Protein AF-0000000084529310 (afdb_homodimer)

Solvent-accessible surface area (backbone atoms only — not comparable to full-atom values): 14834 Å² total; per-residue (Å²): 118,47,54,58,70,58,43,26,45,52,60,54,45,47,40,51,24,48,50,67,56,35,62,71,67,40,52,70,48,37,36,67,74,19,35,35,18,83,32,33,57,71,54,81,45,63,22,52,68,54,48,48,53,55,54,47,52,43,38,72,15,58,33,39,56,52,66,57,78,57,21,20,24,57,58,46,38,38,17,36,32,44,33,41,34,36,26,40,24,45,78,59,39,64,63,39,30,75,71,65,43,43,76,81,60,95,49,50,91,76,30,31,30,37,37,40,30,38,38,39,36,32,39,38,82,88,66,25,32,41,33,40,38,28,30,25,22,56,87,30,44,45,73,40,56,91,89,60,129,117,47,54,58,70,58,44,27,46,50,61,53,46,48,40,51,24,48,52,67,59,35,60,71,65,41,52,69,47,36,36,68,72,20,34,36,20,81,33,34,57,72,54,79,44,60,24,52,68,53,48,48,52,54,52,47,52,43,38,72,16,57,33,41,55,51,66,55,78,58,20,19,24,57,59,46,36,39,19,36,31,43,33,41,34,35,27,40,24,46,77,60,38,64,63,38,30,76,72,64,44,43,76,81,62,96,49,51,92,76,30,31,29,36,38,39,32,40,39,39,36,32,40,38,82,89,66,25,31,41,33,40,37,28,30,25,22,55,86,30,45,44,74,40,55,92,88,61,131

Structure (mmCIF, N/CA/C/O backbone):
data_AF-0000000084529310-model_v1
#
loop_
_entity.id
_entity.type
_entity.pdbx_description
1 polymer 'SnoaL-like domain-containing protein'
#
loop_
_atom_site.group_PDB
_atom_site.id
_atom_site.type_symbol
_atom_site.label_atom_id
_atom_site.label_alt_id
_atom_site.label_comp_id
_atom_site.label_asym_id
_atom_site.label_entity_id
_atom_site.label_seq_id
_atom_site.pdbx_PDB_ins_code
_atom_site.Cartn_x
_atom_site.Cartn_y
_atom_site.Cartn_z
_atom_site.occupancy
_atom_site.B_iso_or_equiv
_atom_site.auth_seq_id
_atom_site.auth_comp_id
_atom_site.auth_asym_id
_atom_site.auth_atom_id
_atom_site.pdbx_PDB_model_num
ATOM 1 N N . MET A 1 1 ? -20.188 6.949 -6.879 1 85.19 1 MET A N 1
ATOM 2 C CA . MET A 1 1 ? -18.906 6.453 -6.398 1 85.19 1 MET A CA 1
ATOM 3 C C . MET A 1 1 ? -19.094 5.402 -5.309 1 85.19 1 MET A C 1
ATOM 5 O O . MET A 1 1 ? -20.031 5.492 -4.512 1 85.19 1 MET A O 1
ATOM 9 N N . VAL A 1 2 ? -18.281 4.355 -5.504 1 94.81 2 VAL A N 1
ATOM 10 C CA . VAL A 1 2 ? -18.359 3.271 -4.527 1 94.81 2 VAL A CA 1
ATOM 11 C C . VAL A 1 2 ? -17.781 3.736 -3.193 1 94.81 2 VAL A C 1
ATOM 13 O O . VAL A 1 2 ? -16.719 4.348 -3.15 1 94.81 2 VAL A O 1
ATOM 16 N N . ASP A 1 3 ? -18.516 3.479 -2.143 1 97.56 3 ASP A N 1
ATOM 17 C CA . ASP A 1 3 ? -18.078 4.004 -0.85 1 97.56 3 ASP A CA 1
ATOM 18 C C . ASP A 1 3 ? -16.828 3.289 -0.356 1 97.56 3 ASP A C 1
ATOM 20 O O . ASP A 1 3 ? -16.438 2.248 -0.894 1 97.56 3 ASP A O 1
ATOM 24 N N . GLU A 1 4 ? -16.188 3.854 0.639 1 98 4 GLU A N 1
ATOM 25 C CA . GLU A 1 4 ? -14.906 3.365 1.132 1 98 4 GLU A CA 1
ATOM 26 C C . GLU A 1 4 ? -15.039 1.967 1.729 1 98 4 GLU A C 1
ATOM 28 O O . GLU A 1 4 ? -14.164 1.122 1.543 1 98 4 GLU A O 1
ATOM 33 N N . ALA A 1 5 ? -16.094 1.725 2.521 1 98 5 ALA A N 1
ATOM 34 C CA . ALA A 1 5 ? -16.281 0.424 3.156 1 98 5 ALA A CA 1
ATOM 35 C C . ALA A 1 5 ? -16.328 -0.693 2.117 1 98 5 ALA A C 1
ATOM 37 O O . ALA A 1 5 ? -15.695 -1.735 2.289 1 98 5 ALA A O 1
ATOM 38 N N . THR A 1 6 ? -17.047 -0.463 1.074 1 98.31 6 THR A N 1
ATOM 39 C CA . THR A 1 6 ? -17.172 -1.453 0.01 1 98.31 6 THR A CA 1
ATOM 40 C C . THR A 1 6 ? -15.828 -1.684 -0.674 1 98.31 6 THR A C 1
ATOM 42 O O . THR A 1 6 ? -15.438 -2.828 -0.924 1 98.31 6 THR A O 1
ATOM 45 N N . ARG A 1 7 ? -15.086 -0.601 -1.023 1 98.81 7 ARG A N 1
ATOM 46 C CA . ARG A 1 7 ? -13.789 -0.744 -1.672 1 98.81 7 ARG A CA 1
ATOM 47 C C . ARG A 1 7 ? -12.82 -1.53 -0.792 1 98.81 7 ARG A C 1
ATOM 49 O O . ARG A 1 7 ? -12.125 -2.422 -1.274 1 98.81 7 ARG A O 1
ATOM 56 N N . LYS A 1 8 ? -12.797 -1.236 0.453 1 98.88 8 LYS A N 1
ATOM 57 C CA . LYS A 1 8 ? -11.953 -1.967 1.393 1 98.88 8 LYS A CA 1
ATOM 58 C C . LYS A 1 8 ? -12.367 -3.432 1.481 1 98.88 8 LYS A C 1
ATOM 60 O O . LYS A 1 8 ? -11.516 -4.324 1.514 1 98.88 8 LYS A O 1
ATOM 65 N N . GLU A 1 9 ? -13.625 -3.627 1.541 1 98.69 9 GLU A N 1
ATOM 66 C CA . GLU A 1 9 ? -14.1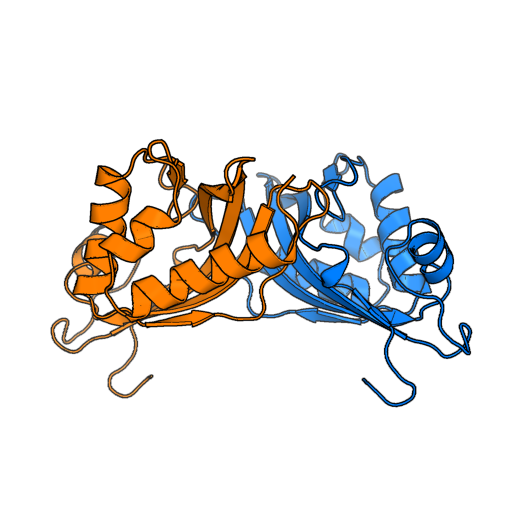41 -4.992 1.628 1 98.69 9 GLU A CA 1
ATOM 67 C C . GLU A 1 9 ? -13.742 -5.812 0.404 1 98.69 9 GLU A C 1
ATOM 69 O O . GLU A 1 9 ? -13.453 -7.004 0.516 1 98.69 9 GLU A O 1
ATOM 74 N N . LEU A 1 10 ? -13.75 -5.211 -0.765 1 98.88 10 LEU A N 1
ATOM 75 C CA . LEU A 1 10 ? -13.367 -5.914 -1.983 1 98.88 10 LEU A CA 1
ATOM 76 C C . LEU A 1 10 ? -11.914 -6.387 -1.904 1 98.88 10 LEU A C 1
ATOM 78 O O . LEU A 1 10 ? -11.602 -7.508 -2.309 1 98.88 10 LEU A O 1
ATOM 82 N N . ALA A 1 11 ? -11.023 -5.559 -1.407 1 98.88 11 ALA A N 1
ATOM 83 C CA . ALA A 1 11 ? -9.617 -5.93 -1.263 1 98.88 11 ALA A CA 1
ATOM 84 C C . ALA A 1 11 ? -9.453 -7.125 -0.325 1 98.88 11 ALA A C 1
ATOM 86 O O . ALA A 1 11 ? -8.727 -8.07 -0.631 1 98.88 11 ALA A O 1
ATOM 87 N N . VAL A 1 12 ? -10.195 -7.109 0.797 1 98.75 12 VAL A N 1
ATOM 88 C CA . VAL A 1 12 ? -10.094 -8.172 1.789 1 98.75 12 VAL A CA 1
ATOM 89 C C . VAL A 1 12 ? -10.797 -9.43 1.271 1 98.75 12 VAL A C 1
ATOM 91 O O . VAL A 1 12 ? -10.32 -10.547 1.493 1 98.75 12 VAL A O 1
ATOM 94 N N . GLU A 1 13 ? -11.898 -9.242 0.572 1 98.81 13 GLU A N 1
ATOM 95 C CA . GLU A 1 13 ? -12.641 -10.375 0.019 1 98.81 13 GLU A CA 1
ATOM 96 C C . GLU A 1 13 ? -11.812 -11.117 -1.024 1 98.81 13 GLU A C 1
ATOM 98 O O . GLU A 1 13 ? -11.898 -12.336 -1.14 1 98.81 13 GLU A O 1
ATOM 103 N N . HIS A 1 14 ? -11.031 -10.383 -1.807 1 98.94 14 HIS A N 1
ATOM 104 C CA . HIS A 1 14 ? -10.078 -11.039 -2.697 1 98.94 14 HIS A CA 1
ATOM 105 C C . HIS A 1 14 ? -9.242 -12.07 -1.949 1 98.94 14 HIS A C 1
ATOM 107 O O . HIS A 1 14 ? -9.148 -13.219 -2.373 1 98.94 14 HIS A O 1
ATOM 113 N N . CYS A 1 15 ? -8.641 -11.68 -0.864 1 98.88 15 CYS A N 1
ATOM 114 C CA . CYS A 1 15 ? -7.781 -12.562 -0.083 1 98.88 15 CYS A CA 1
ATOM 115 C C . CYS A 1 15 ? -8.562 -13.75 0.459 1 98.88 15 CYS A C 1
ATOM 117 O O . CYS A 1 15 ? -8.086 -14.883 0.435 1 98.88 15 CYS A O 1
ATOM 119 N N . ARG A 1 16 ? -9.75 -13.5 0.934 1 98.81 16 ARG A N 1
ATOM 120 C CA . ARG A 1 16 ? -10.578 -14.555 1.502 1 98.81 16 ARG A CA 1
ATOM 121 C C . ARG A 1 16 ? -10.945 -15.594 0.448 1 98.81 16 ARG A C 1
ATOM 123 O O . ARG A 1 16 ? -10.875 -16.797 0.708 1 98.81 16 ARG A O 1
ATOM 130 N N . ARG A 1 17 ? -11.305 -15.109 -0.762 1 98.88 17 ARG A N 1
ATOM 131 C CA . ARG A 1 17 ? -11.672 -16.031 -1.832 1 98.88 17 ARG A CA 1
ATOM 132 C C . ARG A 1 17 ? -10.477 -16.859 -2.27 1 98.88 17 ARG A C 1
ATOM 134 O O . ARG A 1 17 ? -10.617 -18.047 -2.559 1 98.88 17 ARG A O 1
ATOM 141 N N . VAL A 1 18 ? -9.32 -16.266 -2.367 1 98.75 18 VAL A N 1
ATOM 142 C CA . VAL A 1 18 ? -8.086 -16.969 -2.691 1 98.75 18 VAL A CA 1
ATOM 143 C C . VAL A 1 18 ? -7.816 -18.047 -1.639 1 98.75 18 VAL A C 1
ATOM 145 O O . VAL A 1 18 ? -7.535 -19.203 -1.975 1 98.75 18 VAL A O 1
ATOM 148 N N . ASN A 1 19 ? -7.93 -17.719 -0.351 1 98.75 19 ASN A N 1
ATOM 149 C CA . ASN A 1 19 ? -7.711 -18.656 0.747 1 98.75 19 ASN A CA 1
ATOM 150 C C . ASN A 1 19 ? -8.68 -19.828 0.688 1 98.75 19 ASN A C 1
ATOM 152 O O . ASN A 1 19 ? -8.328 -20.953 1.052 1 98.75 19 ASN A O 1
ATOM 156 N N . GLU A 1 20 ? -9.867 -19.609 0.224 1 98.56 20 GLU A N 1
ATOM 157 C CA . GLU A 1 20 ? -10.898 -20.641 0.131 1 98.56 20 GLU A CA 1
ATOM 158 C C . GLU A 1 20 ? -10.75 -21.453 -1.152 1 98.56 20 GLU A C 1
ATOM 160 O O . GLU A 1 20 ? -11.445 -22.453 -1.339 1 98.56 20 GLU A O 1
ATOM 165 N N . GLY A 1 21 ? -9.938 -21.016 -1.998 1 98.31 21 GLY A N 1
ATOM 166 C CA . GLY A 1 21 ? -9.82 -21.641 -3.305 1 98.31 21 GLY A CA 1
ATOM 167 C C . GLY A 1 21 ? -11.047 -21.453 -4.172 1 98.31 21 GLY A C 1
ATOM 168 O O . GLY A 1 21 ? -11.32 -22.266 -5.059 1 98.31 21 GLY A O 1
ATOM 169 N N . ASP A 1 22 ? -11.836 -20.438 -3.92 1 98.56 22 ASP A N 1
ATOM 170 C CA . ASP A 1 22 ? -13.086 -20.172 -4.629 1 98.56 22 ASP A CA 1
ATOM 171 C C . ASP A 1 22 ? -12.844 -19.25 -5.824 1 98.56 22 ASP A C 1
ATOM 173 O O . ASP A 1 22 ? -13.219 -18.078 -5.797 1 98.56 22 ASP A O 1
ATOM 177 N N . LEU A 1 23 ? -12.43 -19.812 -6.918 1 98.62 23 LEU A N 1
ATOM 178 C CA . LEU A 1 23 ? -12.055 -19.031 -8.094 1 98.62 23 LEU A CA 1
ATOM 179 C C . LEU A 1 23 ? -13.273 -18.375 -8.727 1 98.62 23 LEU A C 1
ATOM 181 O O . LEU A 1 23 ? -13.211 -17.234 -9.18 1 98.62 23 LEU A O 1
ATOM 185 N N . ASP A 1 24 ? -14.375 -19.078 -8.781 1 98.62 24 ASP A N 1
ATOM 186 C CA . ASP A 1 24 ? -15.586 -18.484 -9.336 1 98.62 24 ASP A CA 1
ATOM 187 C C . ASP A 1 24 ? -16.031 -17.266 -8.531 1 98.62 24 ASP A C 1
ATOM 189 O O . ASP A 1 24 ? -16.375 -16.219 -9.102 1 98.62 24 ASP A O 1
ATOM 193 N N . GLY A 1 25 ? -16.047 -17.438 -7.223 1 98.75 25 GLY A N 1
ATOM 194 C CA . GLY A 1 25 ? -16.375 -16.297 -6.363 1 98.75 25 GLY A CA 1
ATOM 195 C C . GLY A 1 25 ? -15.398 -15.148 -6.496 1 98.75 25 GLY A C 1
ATOM 196 O O . GLY A 1 25 ? -15.797 -13.984 -6.434 1 98.75 25 GLY A O 1
ATOM 197 N N . LEU A 1 26 ? -14.109 -15.484 -6.672 1 98.88 26 LEU A N 1
ATOM 198 C CA . LEU A 1 26 ? -13.086 -14.461 -6.867 1 98.88 26 LEU A CA 1
ATOM 199 C C . LEU A 1 26 ? -13.375 -13.641 -8.117 1 98.88 26 LEU A C 1
ATOM 201 O O . LEU A 1 26 ? -13.352 -12.406 -8.078 1 98.88 26 LEU A O 1
ATOM 205 N N . LEU A 1 27 ? -13.703 -14.273 -9.227 1 98.81 27 LEU A N 1
ATOM 206 C CA . LEU A 1 27 ? -13.906 -13.594 -10.5 1 98.81 27 LEU A CA 1
ATOM 207 C C . LEU A 1 27 ? -15.109 -12.664 -10.43 1 98.81 27 LEU A C 1
ATOM 209 O O . LEU A 1 27 ? -15.148 -11.633 -11.117 1 98.81 27 LEU A O 1
ATOM 213 N N . LYS A 1 28 ? -16.047 -12.945 -9.562 1 98.69 28 LYS A N 1
ATOM 214 C CA . LYS A 1 28 ? -17.234 -12.117 -9.414 1 98.69 28 LYS A CA 1
ATOM 215 C C . LYS A 1 28 ? -16.906 -10.766 -8.805 1 98.69 28 LYS A C 1
ATOM 217 O O . LYS A 1 28 ? -17.703 -9.828 -8.875 1 98.69 28 LYS A O 1
ATOM 222 N N . LEU A 1 29 ? -15.789 -10.656 -8.211 1 98.88 29 LEU A N 1
ATOM 223 C CA . LEU A 1 29 ? -15.359 -9.391 -7.629 1 98.88 29 LEU A CA 1
ATOM 224 C C . LEU A 1 29 ? -14.797 -8.461 -8.703 1 98.88 29 LEU A C 1
ATOM 226 O O . LEU A 1 29 ? -14.602 -7.27 -8.461 1 98.88 29 LEU A O 1
ATOM 230 N N . TYR A 1 30 ? -14.461 -8.977 -9.875 1 98.94 30 TYR A N 1
ATOM 231 C CA . TYR A 1 30 ? -13.664 -8.266 -10.867 1 98.94 30 TYR A CA 1
ATOM 232 C C . TYR A 1 30 ? -14.469 -8.008 -12.133 1 98.94 30 TYR A C 1
ATOM 234 O O . TYR A 1 30 ? -15.273 -8.852 -12.547 1 98.94 30 TYR A O 1
ATOM 242 N N . ASP A 1 31 ? -14.188 -6.859 -12.719 1 98.88 31 ASP A N 1
ATOM 243 C CA . ASP A 1 31 ? -14.695 -6.555 -14.055 1 98.88 31 ASP A CA 1
ATOM 244 C C . ASP A 1 31 ? -14.188 -7.562 -15.078 1 98.88 31 ASP A C 1
ATOM 246 O O . ASP A 1 31 ? -13.062 -8.055 -14.977 1 98.88 31 ASP A O 1
ATOM 250 N N . GLU A 1 32 ? -14.945 -7.812 -16.141 1 98.38 32 GLU A N 1
ATOM 251 C CA . GLU A 1 32 ? -14.562 -8.773 -17.156 1 98.38 32 GLU A CA 1
ATOM 252 C C . GLU A 1 32 ? -13.289 -8.344 -17.875 1 98.38 32 GLU A C 1
ATOM 254 O O . GLU A 1 32 ? -12.5 -9.18 -18.328 1 98.38 32 GLU A O 1
ATOM 259 N N . ALA A 1 33 ? -13.086 -7.051 -17.906 1 98.38 33 ALA A N 1
ATOM 260 C CA . ALA A 1 33 ? -11.898 -6.504 -18.547 1 98.38 33 ALA A CA 1
ATOM 261 C C . ALA A 1 33 ? -10.859 -6.078 -17.516 1 98.38 33 ALA A C 1
ATOM 263 O O . ALA A 1 33 ? -10.109 -5.125 -17.734 1 98.38 33 ALA A O 1
ATOM 264 N N . VAL A 1 34 ? -10.828 -6.711 -16.422 1 98.81 34 VAL A N 1
ATOM 265 C CA . VAL A 1 34 ? -9.883 -6.367 -15.359 1 98.81 34 VAL A CA 1
ATOM 266 C C . VAL A 1 34 ? -8.461 -6.34 -15.922 1 98.81 34 VAL A C 1
ATOM 268 O O . VAL A 1 34 ? -8.094 -7.191 -16.734 1 98.81 34 VAL A O 1
ATOM 271 N N . ARG A 1 35 ? -7.797 -5.395 -15.555 1 98.81 35 ARG A N 1
ATOM 272 C CA . ARG A 1 35 ? -6.352 -5.344 -15.75 1 98.81 35 ARG A CA 1
ATOM 273 C C . ARG A 1 35 ? -5.609 -5.547 -14.438 1 98.81 35 ARG A C 1
ATOM 275 O O . ARG A 1 35 ? -5.953 -4.93 -13.422 1 98.81 35 ARG A O 1
ATOM 282 N N . PHE A 1 36 ? -4.531 -6.43 -14.477 1 98.81 36 PHE A N 1
ATOM 283 C CA . PHE A 1 36 ? -3.785 -6.633 -13.234 1 98.81 36 PHE A CA 1
ATOM 284 C C . PHE A 1 36 ? -2.297 -6.793 -13.523 1 98.81 36 PHE A C 1
ATOM 286 O O . PHE A 1 36 ? -1.911 -7.168 -14.633 1 98.81 36 PHE A O 1
ATOM 293 N N . GLU A 1 37 ? -1.557 -6.402 -12.617 1 98.69 37 GLU A N 1
ATOM 294 C CA . GLU A 1 37 ? -0.101 -6.516 -12.625 1 98.69 37 GLU A CA 1
ATOM 295 C C . GLU A 1 37 ? 0.419 -7.078 -11.305 1 98.69 37 GLU A C 1
ATOM 297 O O . GLU A 1 37 ? 0.354 -6.41 -10.273 1 98.69 37 GLU A O 1
ATOM 302 N N . ASP A 1 38 ? 0.942 -8.367 -11.305 1 97.56 38 ASP A N 1
ATOM 303 C CA . ASP A 1 38 ? 1.432 -9.078 -10.125 1 97.56 38 ASP A CA 1
ATOM 304 C C . ASP A 1 38 ? 2.676 -9.898 -10.453 1 97.56 38 ASP A C 1
ATOM 306 O O . ASP A 1 38 ? 2.566 -11.031 -10.93 1 97.56 38 ASP A O 1
ATOM 310 N N . PRO A 1 39 ? 3.766 -9.258 -10.109 1 97.56 39 PRO A N 1
ATOM 311 C CA . PRO A 1 39 ? 4.016 -7.984 -9.422 1 97.56 39 PRO A CA 1
ATOM 312 C C . PRO A 1 39 ? 4.004 -6.789 -10.375 1 97.56 39 PRO A C 1
ATOM 314 O O . PRO A 1 39 ? 4.059 -6.969 -11.594 1 97.56 39 PRO A O 1
ATOM 317 N N . VAL A 1 40 ? 3.867 -5.543 -9.805 1 98.62 40 VAL A N 1
ATOM 318 C CA . VAL A 1 40 ? 4.176 -4.32 -10.539 1 98.62 40 VAL A CA 1
ATOM 319 C C . VAL A 1 40 ? 5.57 -4.426 -11.156 1 98.62 40 VAL A C 1
ATOM 321 O O . VAL A 1 40 ? 6.547 -4.707 -10.453 1 98.62 40 VAL A O 1
ATOM 324 N N . GLY A 1 41 ? 5.633 -4.246 -12.422 1 97.38 41 GLY A N 1
ATOM 325 C CA . GLY A 1 41 ? 6.867 -4.418 -13.172 1 97.38 41 GLY A CA 1
ATOM 326 C C . GLY A 1 41 ? 6.836 -5.609 -14.109 1 97.38 41 GLY A C 1
ATOM 327 O O . GLY A 1 41 ? 7.695 -5.738 -14.984 1 97.38 41 GLY A O 1
ATOM 328 N N . SER A 1 42 ? 5.836 -6.52 -13.977 1 95.25 42 SER A N 1
ATOM 329 C CA . SER A 1 42 ? 5.758 -7.73 -14.789 1 95.25 42 SER A CA 1
ATOM 330 C C . SER A 1 42 ? 4.902 -7.508 -16.031 1 95.25 42 SER A C 1
ATOM 332 O O . SER A 1 42 ? 4.801 -8.391 -16.891 1 95.25 42 SER A O 1
ATOM 334 N N . GLY A 1 43 ? 4.293 -6.312 -16.125 1 97.12 43 GLY A N 1
ATOM 335 C CA . GLY A 1 43 ? 3.402 -6.027 -17.234 1 97.12 43 GLY A CA 1
ATOM 336 C C . GLY A 1 43 ? 1.946 -6.309 -16.922 1 97.12 43 GLY A C 1
ATOM 337 O O . GLY A 1 43 ? 1.639 -7.211 -16.141 1 97.12 43 GLY A O 1
ATOM 338 N N . TRP A 1 44 ? 1.066 -5.578 -17.625 1 98.38 44 TRP A N 1
ATOM 339 C CA . TRP A 1 44 ? -0.373 -5.715 -17.422 1 98.38 44 TRP A CA 1
ATOM 340 C C . TRP A 1 44 ? -0.903 -6.953 -18.141 1 98.38 44 TRP A C 1
ATOM 342 O O . TRP A 1 44 ? -0.519 -7.23 -19.281 1 98.38 44 TRP A O 1
ATOM 352 N N . ARG A 1 45 ? -1.723 -7.723 -17.422 1 98.62 45 ARG A N 1
ATOM 353 C CA . ARG A 1 45 ? -2.566 -8.758 -18 1 98.62 45 ARG A CA 1
ATOM 354 C C . ARG A 1 45 ? -4.043 -8.383 -17.906 1 98.62 45 ARG A C 1
ATOM 356 O O . ARG A 1 45 ? -4.434 -7.613 -17.031 1 98.62 45 ARG A O 1
ATOM 363 N N . VAL A 1 46 ? -4.832 -8.961 -18.844 1 98.75 46 VAL A N 1
ATOM 364 C CA . VAL A 1 46 ? -6.191 -8.453 -18.953 1 98.75 46 VAL A CA 1
ATOM 365 C C . VAL A 1 46 ? -7.176 -9.617 -19.016 1 98.75 46 VAL A C 1
ATOM 367 O O . VAL A 1 46 ? -6.922 -10.617 -19.688 1 98.75 46 VAL A O 1
ATOM 370 N N . GLY A 1 47 ? -8.234 -9.445 -18.297 1 98.75 47 GLY A N 1
ATOM 371 C CA . GLY A 1 47 ? -9.398 -10.297 -18.5 1 98.75 47 GLY A CA 1
ATOM 372 C C . GLY A 1 47 ? -9.5 -11.422 -17.5 1 98.75 47 GLY A C 1
ATOM 373 O O . GLY A 1 47 ? -8.523 -11.75 -16.828 1 98.75 47 GLY A O 1
ATOM 374 N N . HIS A 1 48 ? -10.664 -11.984 -17.453 1 98.75 48 HIS A N 1
ATOM 375 C CA . HIS A 1 48 ? -10.977 -13.031 -16.484 1 98.75 48 HIS A CA 1
ATOM 376 C C . HIS A 1 48 ? -10.133 -14.281 -16.734 1 98.75 48 HIS A C 1
ATOM 378 O O . HIS A 1 48 ? -9.703 -14.938 -15.773 1 98.75 48 HIS A O 1
ATOM 384 N N . ALA A 1 49 ? -9.93 -14.586 -17.922 1 98.62 49 ALA A N 1
ATOM 385 C CA . ALA A 1 49 ? -9.164 -15.797 -18.219 1 98.62 49 ALA A CA 1
ATOM 386 C C . ALA A 1 49 ? -7.754 -15.703 -17.641 1 98.62 49 ALA A C 1
ATOM 388 O O . ALA A 1 49 ? -7.285 -16.625 -16.969 1 98.62 49 ALA A O 1
ATOM 389 N N . ALA A 1 50 ? -7.113 -14.594 -17.938 1 98.56 50 ALA A N 1
ATOM 390 C CA . ALA A 1 50 ? -5.766 -14.375 -17.422 1 98.56 50 ALA A CA 1
ATOM 391 C C . ALA A 1 50 ? -5.766 -14.344 -15.898 1 98.56 50 ALA A C 1
ATOM 393 O O . ALA A 1 50 ? -4.867 -14.891 -15.258 1 98.56 50 ALA A O 1
ATOM 394 N N . PHE A 1 51 ? -6.742 -13.734 -15.359 1 98.75 51 PHE A N 1
ATOM 395 C CA . PHE A 1 51 ? -6.812 -13.602 -13.914 1 98.75 51 PHE A CA 1
ATOM 396 C C . PHE A 1 51 ? -7.078 -14.953 -13.258 1 98.75 51 PHE A C 1
ATOM 398 O O . PHE A 1 51 ? -6.484 -15.281 -12.234 1 98.75 51 PHE A O 1
ATOM 405 N N . ARG A 1 52 ? -7.953 -15.703 -13.875 1 98.56 52 ARG A N 1
ATOM 406 C CA . ARG A 1 52 ? -8.234 -17.047 -13.375 1 98.56 52 ARG A CA 1
ATOM 407 C C . ARG A 1 52 ? -6.98 -17.906 -13.367 1 98.56 52 ARG A C 1
ATOM 409 O O . ARG A 1 52 ? -6.723 -18.625 -12.406 1 98.56 52 ARG A O 1
ATOM 416 N N . ALA A 1 53 ? -6.281 -17.859 -14.383 1 97.88 53 ALA A N 1
ATOM 417 C CA . ALA A 1 53 ? -5.039 -18.625 -14.461 1 97.88 53 ALA A CA 1
ATOM 418 C C . ALA A 1 53 ? -4.066 -18.203 -13.367 1 97.88 53 ALA A C 1
ATOM 420 O O . ALA A 1 53 ? -3.465 -19.062 -12.703 1 97.88 53 ALA A O 1
ATOM 421 N N . HIS A 1 54 ? -3.887 -16.938 -13.195 1 97.12 54 HIS A N 1
ATOM 422 C CA . HIS A 1 54 ? -2.994 -16.406 -12.172 1 97.12 54 HIS A CA 1
ATOM 423 C C . HIS A 1 54 ? -3.426 -16.859 -10.781 1 97.12 54 HIS A C 1
ATOM 425 O O . HIS A 1 54 ? -2.627 -17.422 -10.023 1 97.12 54 HIS A O 1
ATOM 431 N N . ALA A 1 55 ? -4.664 -16.625 -10.43 1 97.94 55 ALA A N 1
ATOM 432 C CA . ALA A 1 55 ? -5.199 -17.016 -9.125 1 97.94 55 ALA A CA 1
ATOM 433 C C . ALA A 1 55 ? -5.18 -18.531 -8.945 1 97.94 55 ALA A C 1
ATOM 435 O O . ALA A 1 55 ? -4.949 -19.031 -7.844 1 97.94 55 ALA A O 1
ATOM 436 N N . GLY A 1 56 ? -5.492 -19.234 -10.039 1 97.69 56 GLY A N 1
ATOM 437 C CA . GLY A 1 56 ? -5.457 -20.688 -10.008 1 97.69 56 GLY A CA 1
ATOM 438 C C . GLY A 1 56 ? -4.098 -21.234 -9.625 1 97.69 56 GLY A C 1
ATOM 439 O O . GLY A 1 56 ? -4.008 -22.234 -8.914 1 97.69 56 GLY A O 1
ATOM 440 N N . ALA A 1 57 ? -3.08 -20.625 -10.094 1 95.94 57 ALA A N 1
ATOM 441 C CA . ALA A 1 57 ? -1.722 -21.031 -9.742 1 95.94 57 ALA A CA 1
ATOM 442 C C . ALA A 1 57 ? -1.467 -20.875 -8.25 1 95.94 57 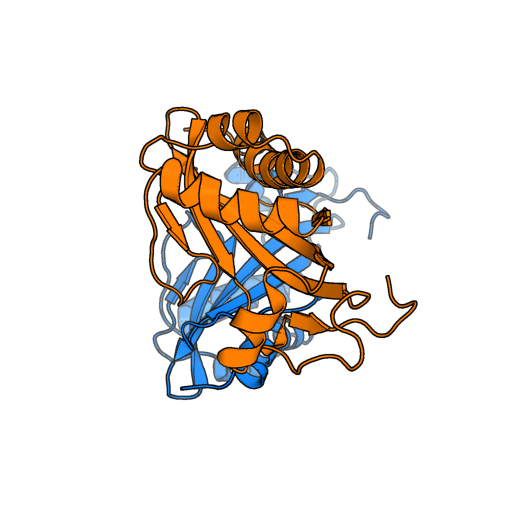ALA A C 1
ATOM 444 O O . ALA A 1 57 ? -0.866 -21.75 -7.617 1 95.94 57 ALA A O 1
ATOM 445 N N . ALA A 1 58 ? -1.867 -19.781 -7.668 1 96.25 58 ALA A N 1
ATOM 446 C CA . ALA A 1 58 ? -1.733 -19.562 -6.23 1 96.25 58 ALA A CA 1
ATOM 447 C C . ALA A 1 58 ? -2.504 -20.609 -5.441 1 96.25 58 ALA A C 1
ATOM 449 O O . ALA A 1 58 ? -1.995 -21.156 -4.457 1 96.25 58 ALA A O 1
ATOM 450 N N . VAL A 1 59 ? -3.713 -20.891 -5.867 1 97.5 59 VAL A N 1
ATOM 451 C CA . VAL A 1 59 ? -4.566 -21.859 -5.191 1 97.5 59 VAL A CA 1
ATOM 452 C C . VAL A 1 59 ? -3.941 -23.25 -5.281 1 97.5 59 VAL A C 1
ATOM 454 O O . VAL A 1 59 ? -3.926 -24 -4.297 1 97.5 59 VAL A O 1
ATOM 457 N N . ALA A 1 60 ? -3.418 -23.562 -6.441 1 96.44 60 ALA A N 1
ATOM 458 C CA . ALA A 1 60 ? -2.762 -24.859 -6.625 1 96.44 60 ALA A CA 1
ATOM 459 C C . ALA A 1 60 ? -1.577 -25.016 -5.676 1 96.44 60 ALA A C 1
ATOM 461 O O . ALA A 1 60 ? -1.276 -26.109 -5.223 1 96.44 60 ALA A O 1
ATOM 462 N N . GLY A 1 61 ? -0.952 -23.953 -5.363 1 96.62 61 GLY A N 1
ATOM 463 C CA . GLY A 1 61 ? 0.153 -23.953 -4.418 1 96.62 61 GLY A CA 1
ATOM 464 C C . GLY A 1 61 ? -0.299 -23.875 -2.971 1 96.62 61 GLY A C 1
ATOM 465 O O . GLY A 1 61 ? 0.518 -23.688 -2.068 1 96.62 61 GLY A O 1
ATOM 466 N N . ARG A 1 62 ? -1.508 -23.906 -2.674 1 97.31 62 ARG A N 1
ATOM 467 C CA . ARG A 1 62 ? -2.082 -23.859 -1.332 1 97.31 62 ARG A CA 1
ATOM 468 C C . ARG A 1 62 ? -1.727 -22.547 -0.631 1 97.31 62 ARG A C 1
ATOM 470 O O . ARG A 1 62 ? -1.317 -22.562 0.532 1 97.31 62 ARG A O 1
ATOM 477 N N . VAL A 1 63 ? -1.93 -21.531 -1.326 1 98.06 63 VAL A N 1
ATOM 478 C CA . VAL A 1 63 ? -1.625 -20.203 -0.8 1 98.06 63 VAL A CA 1
ATOM 479 C C . VAL A 1 63 ? -2.533 -19.906 0.39 1 98.06 63 VAL A C 1
ATOM 481 O O . VAL A 1 63 ? -3.701 -20.297 0.405 1 98.06 63 VAL A O 1
ATOM 484 N N . HIS A 1 64 ? -1.992 -19.266 1.342 1 98.5 64 HIS A N 1
ATOM 485 C CA . HIS A 1 64 ? -2.725 -18.625 2.422 1 98.5 64 HIS A CA 1
ATOM 486 C C . HIS A 1 64 ? -2.309 -17.156 2.568 1 98.5 64 HIS A C 1
ATOM 488 O O . HIS A 1 64 ? -1.136 -16.859 2.814 1 98.5 64 HIS A O 1
ATOM 494 N N . GLU A 1 65 ? -3.27 -16.266 2.422 1 98.69 65 GLU A N 1
ATOM 495 C CA . GLU A 1 65 ? -3.021 -14.828 2.549 1 98.69 65 GLU A CA 1
ATOM 496 C C . GLU A 1 65 ? -3.461 -14.312 3.916 1 98.69 65 GLU A C 1
ATOM 498 O O . GLU A 1 65 ? -4.648 -14.344 4.246 1 98.69 65 GLU A O 1
ATOM 503 N N . ASP A 1 66 ? -2.504 -13.906 4.707 1 98.69 66 ASP A N 1
ATOM 504 C CA . ASP A 1 66 ? -2.76 -13.094 5.895 1 98.69 66 ASP A CA 1
ATOM 505 C C . ASP A 1 66 ? -2.775 -11.602 5.547 1 98.69 66 ASP A C 1
ATOM 507 O O . ASP A 1 66 ? -1.75 -11.039 5.156 1 98.69 66 ASP A O 1
ATOM 511 N N . TYR A 1 67 ? -3.977 -11.039 5.625 1 98.56 67 TYR A N 1
ATOM 512 C CA . TYR A 1 67 ? -4.09 -9.648 5.223 1 98.56 67 TYR A CA 1
ATOM 513 C C . TYR A 1 67 ? -4.188 -8.734 6.438 1 98.56 67 TYR A C 1
ATOM 515 O O . TYR A 1 67 ? -4.77 -9.109 7.457 1 98.56 67 TYR A O 1
ATOM 523 N N . GLY A 1 68 ? -3.533 -7.566 6.348 1 98.19 68 GLY A N 1
ATOM 524 C CA . GLY A 1 68 ? -3.674 -6.547 7.375 1 98.19 68 GLY A CA 1
ATOM 525 C C . GLY A 1 68 ? -4.926 -5.703 7.207 1 98.19 68 GLY A C 1
ATOM 526 O O . GLY A 1 68 ? -5.844 -6.082 6.48 1 98.19 68 GLY A O 1
ATOM 527 N N . GLU A 1 69 ? -4.953 -4.602 7.91 1 97.69 69 GLU A N 1
ATOM 528 C CA . GLU A 1 69 ? -6.078 -3.674 7.812 1 97.69 69 GLU A CA 1
ATOM 529 C C . GLU A 1 69 ? -6.059 -2.924 6.48 1 97.69 69 GLU A C 1
ATOM 531 O O . GLU A 1 69 ? -5.062 -2.277 6.141 1 97.69 69 GLU A O 1
ATOM 536 N N . PRO A 1 70 ? -7.168 -3.039 5.746 1 98.88 70 PRO A N 1
ATOM 537 C CA . PRO A 1 70 ? -7.219 -2.275 4.5 1 98.88 70 PRO A CA 1
ATOM 538 C C . PRO A 1 70 ? -7.426 -0.781 4.73 1 98.88 70 PRO A C 1
ATOM 540 O O . PRO A 1 70 ? -7.98 -0.381 5.754 1 98.88 70 PRO A O 1
ATOM 543 N N . VAL A 1 71 ? -6.926 -0.015 3.742 1 98.94 71 VAL A N 1
ATOM 544 C CA . VAL A 1 71 ? -7.188 1.421 3.732 1 98.94 71 VAL A CA 1
ATOM 545 C C . VAL A 1 71 ? -7.828 1.821 2.406 1 98.94 71 VAL A C 1
ATOM 547 O O . VAL A 1 71 ? -7.707 1.105 1.409 1 98.94 71 VAL A O 1
ATOM 550 N N . ALA A 1 72 ? -8.516 2.912 2.457 1 98.81 72 ALA A N 1
ATOM 551 C CA . ALA A 1 72 ? -9.117 3.473 1.249 1 98.81 72 ALA A CA 1
ATOM 552 C C . ALA A 1 72 ? -8.281 4.625 0.703 1 98.81 72 ALA A C 1
ATOM 554 O O . ALA A 1 72 ? -7.066 4.676 0.924 1 98.81 72 ALA A O 1
ATOM 555 N N . SER A 1 73 ? -8.828 5.379 -0.173 1 98.56 73 SER A N 1
ATOM 556 C CA . SER A 1 73 ? -8.352 6.652 -0.701 1 98.56 73 SER A CA 1
ATOM 557 C C . SER A 1 73 ? -9.484 7.668 -0.795 1 98.56 73 SER A C 1
ATOM 559 O O . SER A 1 73 ? -10.641 7.34 -0.539 1 98.56 73 SER A O 1
ATOM 561 N N . GLN A 1 74 ? -9.125 8.898 -1.089 1 96.81 74 GLN A N 1
ATOM 562 C CA . GLN A 1 74 ? -10.18 9.898 -1.142 1 96.81 74 GLN A CA 1
ATOM 563 C C . GLN A 1 74 ? -10.531 10.25 -2.584 1 96.81 74 GLN A C 1
ATOM 565 O O . GLN A 1 74 ? -11.297 11.188 -2.832 1 96.81 74 GLN A O 1
ATOM 570 N N . ASP A 1 75 ? -9.969 9.469 -3.537 1 97.62 75 ASP A N 1
ATOM 571 C CA . ASP A 1 75 ? -10.32 9.695 -4.934 1 97.62 75 ASP A CA 1
ATOM 572 C C . ASP A 1 75 ? -11.602 8.953 -5.301 1 97.62 75 ASP A C 1
ATOM 574 O O . ASP A 1 75 ? -12.07 9.031 -6.438 1 97.62 75 ASP A O 1
ATOM 578 N N . GLY A 1 76 ? -12.133 8.18 -4.398 1 97.5 76 GLY A N 1
ATOM 579 C CA . GLY A 1 76 ? -13.352 7.43 -4.633 1 97.5 76 GLY A CA 1
ATOM 580 C C . GLY A 1 76 ? -13.133 6.168 -5.441 1 97.5 76 GLY A C 1
ATOM 581 O O . GLY A 1 76 ? -14.094 5.535 -5.887 1 97.5 76 GLY A O 1
ATOM 582 N N . LEU A 1 77 ? -11.836 5.746 -5.559 1 98.69 77 LEU A N 1
ATOM 583 C CA . LEU A 1 77 ? -11.586 4.668 -6.512 1 98.69 77 LEU A CA 1
ATOM 584 C C . LEU A 1 77 ? -10.75 3.564 -5.879 1 98.69 77 LEU A C 1
ATOM 586 O O . LEU A 1 77 ? -10.961 2.381 -6.156 1 98.69 77 LEU A O 1
ATOM 590 N N . HIS A 1 78 ? -9.867 3.893 -5.016 1 98.88 78 HIS A N 1
ATOM 591 C CA . HIS A 1 78 ? -8.844 2.91 -4.684 1 98.88 78 HIS A CA 1
ATOM 592 C C . HIS A 1 78 ? -8.992 2.426 -3.246 1 98.88 78 HIS A C 1
ATOM 594 O O . HIS A 1 78 ? -9.539 3.137 -2.4 1 98.88 78 HIS A O 1
ATOM 600 N N . ALA A 1 79 ? -8.5 1.271 -2.977 1 98.94 79 ALA A N 1
ATOM 601 C CA . ALA A 1 79 ? -8.188 0.689 -1.673 1 98.94 79 ALA A CA 1
ATOM 602 C C . ALA A 1 79 ? -6.867 -0.073 -1.714 1 98.94 79 ALA A C 1
ATOM 604 O O . ALA A 1 79 ? -6.422 -0.503 -2.781 1 98.94 79 ALA A O 1
ATOM 605 N N . ALA A 1 80 ? -6.199 -0.195 -0.629 1 98.94 80 ALA A N 1
ATOM 606 C CA . ALA A 1 80 ? -4.922 -0.896 -0.505 1 98.94 80 ALA A CA 1
ATOM 607 C C . ALA A 1 80 ? -4.891 -1.759 0.753 1 98.94 80 ALA A C 1
ATOM 609 O O . ALA A 1 80 ? -5.539 -1.437 1.751 1 98.94 80 ALA A O 1
ATOM 610 N N . VAL A 1 81 ? -4.16 -2.824 0.715 1 98.94 81 VAL A N 1
ATOM 611 C CA . VAL A 1 81 ? -4.082 -3.729 1.857 1 98.94 81 VAL A CA 1
ATOM 612 C C . VAL A 1 81 ? -2.725 -4.434 1.866 1 98.94 81 VAL A C 1
ATOM 614 O O . VAL A 1 81 ? -2.264 -4.918 0.831 1 98.94 81 VAL A O 1
ATOM 617 N N . PRO A 1 82 ? -1.986 -4.414 2.996 1 98.94 82 PRO A N 1
ATOM 618 C CA . PRO A 1 82 ? -0.802 -5.27 3.107 1 98.94 82 PRO A CA 1
ATOM 619 C C . PRO A 1 82 ? -1.152 -6.746 3.279 1 98.94 82 PRO A C 1
ATOM 621 O O . PRO A 1 82 ? -2.125 -7.078 3.963 1 98.94 82 PRO A O 1
ATOM 624 N N . VAL A 1 83 ? -0.358 -7.59 2.65 1 98.88 83 VAL A N 1
ATOM 625 C CA . VAL A 1 83 ? -0.647 -9.023 2.664 1 98.88 83 VAL A CA 1
ATOM 626 C C . VAL A 1 83 ? 0.65 -9.812 2.832 1 98.88 83 VAL A C 1
ATOM 628 O O . VAL A 1 83 ? 1.691 -9.422 2.295 1 98.88 83 VAL A O 1
ATOM 63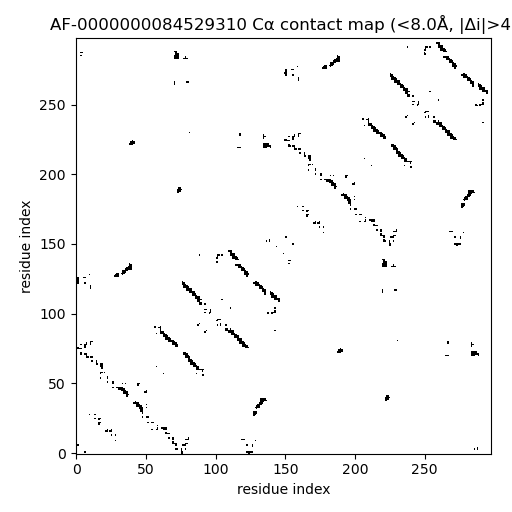1 N N . THR A 1 84 ? 0.646 -10.828 3.609 1 98.81 84 THR A N 1
ATOM 632 C CA . THR A 1 84 ? 1.658 -11.875 3.641 1 98.81 84 THR A CA 1
ATOM 633 C C . THR A 1 84 ? 1.086 -13.195 3.123 1 98.81 84 THR A C 1
ATOM 635 O O . THR A 1 84 ? 0.201 -13.781 3.748 1 98.81 84 THR A O 1
ATOM 638 N N . ALA A 1 85 ? 1.581 -13.602 2.016 1 98.44 85 ALA A N 1
ATOM 639 C CA . ALA A 1 85 ? 1.116 -14.844 1.407 1 98.44 85 ALA A CA 1
ATOM 640 C C . ALA A 1 85 ? 2.123 -15.969 1.621 1 98.44 85 ALA A C 1
ATOM 642 O O . ALA A 1 85 ? 3.318 -15.797 1.372 1 98.44 85 ALA A O 1
ATOM 643 N N . THR A 1 86 ? 1.673 -17.062 2.107 1 98.06 86 THR A N 1
ATOM 644 C CA . THR A 1 86 ? 2.48 -18.281 2.215 1 98.06 86 THR A CA 1
ATOM 645 C C . THR A 1 86 ? 1.919 -19.391 1.328 1 98.06 86 THR A C 1
ATOM 647 O O . THR A 1 86 ? 0.702 -19.562 1.249 1 98.06 86 THR A O 1
ATOM 650 N N . MET A 1 87 ? 2.781 -20.062 0.632 1 96.88 87 MET A N 1
ATOM 651 C CA . MET A 1 87 ? 2.354 -21.109 -0.29 1 96.88 87 MET A CA 1
ATOM 652 C C . MET A 1 87 ? 3.439 -22.172 -0.45 1 96.88 87 MET A C 1
ATOM 654 O O . MET A 1 87 ? 4.562 -22 0.024 1 96.88 87 MET A O 1
ATOM 658 N N . ASP A 1 88 ? 3.07 -23.25 -1.057 1 96.31 88 ASP A N 1
ATOM 659 C CA . ASP A 1 88 ? 4.051 -24.266 -1.408 1 96.31 88 ASP A CA 1
ATOM 660 C C . ASP A 1 88 ? 5.012 -23.766 -2.48 1 96.31 88 ASP A C 1
ATOM 662 O O . ASP A 1 88 ? 4.629 -22.969 -3.34 1 96.31 88 ASP A O 1
ATOM 666 N N . TYR A 1 89 ? 6.207 -24.234 -2.371 1 95.69 89 TYR A N 1
ATOM 667 C CA . TYR A 1 89 ? 7.184 -23.906 -3.404 1 95.69 89 TYR A CA 1
ATOM 668 C C . TYR A 1 89 ? 6.727 -24.406 -4.77 1 95.69 89 TYR A C 1
ATOM 670 O O . TYR A 1 89 ? 6.902 -23.719 -5.777 1 95.69 89 TYR A O 1
ATOM 678 N N . LEU A 1 90 ? 6.234 -25.625 -4.73 1 93.25 90 LEU A N 1
ATOM 679 C CA . LEU A 1 90 ? 5.672 -26.172 -5.965 1 93.25 90 LEU A CA 1
ATOM 680 C C . LEU A 1 90 ? 4.215 -25.75 -6.125 1 93.25 90 LEU A C 1
ATOM 682 O O . LEU A 1 90 ? 3.482 -25.641 -5.141 1 93.25 90 LEU A O 1
ATOM 686 N N . PRO A 1 91 ? 3.742 -25.406 -7.324 1 92.94 91 PRO A N 1
ATOM 687 C CA . PRO A 1 91 ? 4.379 -25.672 -8.617 1 92.94 91 PRO A CA 1
ATOM 688 C C . PRO A 1 91 ? 5.141 -24.469 -9.156 1 92.94 91 PRO A C 1
ATOM 690 O O . PRO A 1 91 ? 5.914 -24.594 -10.109 1 92.94 91 PRO A O 1
ATOM 693 N N . ASN A 1 92 ? 4.992 -23.328 -8.523 1 90.12 92 ASN A N 1
ATOM 694 C CA . ASN A 1 92 ? 5.434 -22.094 -9.172 1 90.12 92 ASN A CA 1
ATOM 695 C C . ASN A 1 92 ? 6.891 -21.781 -8.836 1 90.12 92 ASN A C 1
ATOM 697 O O . ASN A 1 92 ? 7.527 -20.984 -9.523 1 90.12 92 ASN A O 1
ATOM 701 N N . GLY A 1 93 ? 7.41 -22.391 -7.84 1 92.06 93 GLY A N 1
ATOM 702 C CA . GLY A 1 93 ? 8.742 -22.125 -7.324 1 92.06 93 GLY A CA 1
ATOM 703 C C . GLY A 1 93 ? 9.82 -22.219 -8.383 1 92.06 93 GLY A C 1
ATOM 704 O O . GLY A 1 93 ? 10.664 -21.328 -8.508 1 92.06 93 GLY A O 1
ATOM 705 N N . PRO A 1 94 ? 9.828 -23.25 -9.195 1 91.31 94 PRO A N 1
ATOM 706 C CA . PRO A 1 94 ? 10.867 -23.438 -10.211 1 91.31 94 PRO A CA 1
ATOM 707 C C . PRO A 1 94 ? 10.914 -22.281 -11.219 1 91.31 94 PRO A C 1
ATOM 709 O O . PRO A 1 94 ? 11.992 -21.891 -11.672 1 91.31 94 PRO A O 1
ATOM 712 N N . PHE A 1 95 ? 9.805 -21.75 -11.609 1 90.88 95 PHE A N 1
ATOM 713 C CA . PHE A 1 95 ? 9.758 -20.594 -12.492 1 90.88 95 PHE A CA 1
ATOM 714 C C . PHE A 1 95 ? 10.43 -19.391 -11.844 1 90.88 95 PHE A C 1
ATOM 716 O O . PHE A 1 95 ? 11.234 -18.703 -12.477 1 90.88 95 PHE A O 1
ATOM 723 N N . LEU A 1 96 ? 10.148 -19.172 -10.57 1 90.94 96 LEU A N 1
ATOM 724 C CA . LEU A 1 96 ? 10.758 -18.062 -9.828 1 90.94 96 LEU A CA 1
ATOM 725 C C . LEU A 1 96 ? 12.266 -18.266 -9.703 1 90.94 96 LEU A C 1
ATOM 727 O O . LEU A 1 96 ? 13.031 -17.297 -9.805 1 90.94 96 LEU A O 1
ATOM 731 N N . ALA A 1 97 ? 12.617 -19.469 -9.5 1 92 97 ALA A N 1
ATOM 732 C CA . ALA A 1 97 ? 14.039 -19.781 -9.375 1 92 97 ALA A CA 1
ATOM 733 C C . ALA A 1 97 ? 14.773 -19.547 -10.688 1 92 97 ALA A C 1
ATOM 735 O O . ALA A 1 97 ? 15.906 -19.047 -10.695 1 92 97 ALA A O 1
ATOM 736 N N . GLN A 1 98 ? 14.219 -19.891 -11.812 1 90.38 98 GLN A N 1
ATOM 737 C CA . GLN A 1 98 ? 14.812 -19.719 -13.141 1 90.38 98 GLN A CA 1
ATOM 738 C C . GLN A 1 98 ? 15.109 -18.25 -13.422 1 90.38 98 GLN A C 1
ATOM 740 O O . GLN A 1 98 ? 16.109 -17.938 -14.07 1 90.38 98 GLN A O 1
ATOM 745 N N . TYR A 1 99 ? 14.312 -17.422 -12.852 1 88 99 TYR A N 1
ATOM 746 C CA . TYR A 1 99 ? 14.484 -15.992 -13.086 1 88 99 TYR A CA 1
ATOM 747 C C . TYR A 1 99 ? 15.258 -15.344 -11.938 1 88 99 TYR A C 1
ATOM 749 O O . TYR A 1 99 ? 15.312 -14.117 -11.836 1 88 99 TYR A O 1
ATOM 757 N N . GLY A 1 100 ? 15.758 -16.188 -11.062 1 88.25 100 GLY A N 1
ATOM 758 C CA . GLY A 1 100 ? 16.641 -15.727 -10 1 88.25 100 GLY A CA 1
ATOM 759 C C . GLY A 1 100 ? 15.891 -15.023 -8.875 1 88.25 100 GLY A C 1
ATOM 760 O O . GLY A 1 100 ? 16.484 -14.242 -8.133 1 88.25 100 GLY A O 1
ATOM 761 N N . VAL A 1 101 ? 14.641 -15.25 -8.82 1 89.69 101 VAL A N 1
ATOM 762 C CA . VAL A 1 101 ? 13.812 -14.594 -7.812 1 89.69 101 VAL A CA 1
ATOM 763 C C . VAL A 1 101 ? 13.977 -15.305 -6.469 1 89.69 101 VAL A C 1
ATOM 765 O O . VAL A 1 101 ? 13.984 -14.656 -5.418 1 89.69 101 VAL A O 1
ATOM 768 N N . VAL A 1 102 ? 14.133 -16.562 -6.449 1 91.19 102 VAL A N 1
ATOM 769 C CA . VAL A 1 102 ? 14.367 -17.344 -5.234 1 91.19 102 VAL A CA 1
ATOM 770 C C . VAL A 1 102 ? 15.477 -18.359 -5.469 1 91.19 102 VAL A C 1
ATOM 772 O O . VAL A 1 102 ? 15.75 -18.734 -6.613 1 91.19 102 VAL A O 1
ATOM 775 N N . GLN A 1 103 ? 16.094 -18.75 -4.438 1 89.06 103 GLN A N 1
ATOM 776 C CA . GLN A 1 103 ? 17.031 -19.875 -4.508 1 89.06 103 GLN A CA 1
ATOM 777 C C . GLN A 1 103 ? 16.297 -21.203 -4.352 1 89.06 103 GLN A C 1
ATOM 779 O O . GLN A 1 103 ? 15.414 -21.344 -3.502 1 89.06 103 GLN A O 1
ATOM 784 N N . PRO A 1 104 ? 16.688 -22.156 -5.188 1 90.25 104 PRO A N 1
ATOM 785 C CA . PRO A 1 104 ? 16.047 -23.469 -5.059 1 90.25 104 PRO A CA 1
ATOM 786 C C . PRO A 1 104 ? 16.297 -24.125 -3.703 1 90.25 104 PRO A C 1
ATOM 788 O O . PRO A 1 104 ? 17.422 -24.094 -3.199 1 90.25 104 PRO A O 1
ATOM 791 N N . PRO A 1 105 ? 15.234 -24.578 -3.123 1 92.25 105 PRO A N 1
ATOM 792 C CA . PRO A 1 105 ? 15.398 -25.266 -1.841 1 92.25 105 PRO A CA 1
ATOM 793 C C . PRO A 1 105 ? 15.984 -26.672 -1.995 1 92.25 105 PRO A C 1
ATOM 795 O O . PRO A 1 105 ? 15.961 -27.234 -3.09 1 92.25 105 PRO A O 1
ATOM 798 N N . VAL A 1 106 ? 16.438 -27.219 -0.886 1 89.88 106 VAL A N 1
ATOM 799 C CA . VAL A 1 106 ? 17.031 -28.547 -0.838 1 89.88 106 VAL A CA 1
ATOM 800 C C . VAL A 1 106 ? 15.961 -29.594 -1.176 1 89.88 106 VAL A C 1
ATOM 802 O O . VAL A 1 106 ? 16.234 -30.547 -1.9 1 89.88 106 VAL A O 1
ATOM 805 N N . ASP A 1 107 ? 14.742 -29.344 -0.71 1 92.94 107 ASP A N 1
ATOM 806 C CA . ASP A 1 107 ? 13.617 -30.25 -0.949 1 92.94 107 ASP A CA 1
ATOM 807 C C . ASP A 1 107 ? 12.406 -29.5 -1.485 1 92.94 107 ASP A C 1
ATOM 809 O O . ASP A 1 107 ? 11.516 -29.125 -0.722 1 92.94 107 ASP A O 1
ATOM 813 N N . PRO A 1 108 ? 12.352 -29.359 -2.764 1 92.75 108 PRO A N 1
ATOM 814 C CA . PRO A 1 108 ? 11.281 -28.562 -3.365 1 92.75 108 PRO A CA 1
ATOM 815 C C . PRO A 1 108 ? 9.891 -29.094 -3.025 1 92.75 108 PRO A C 1
ATOM 817 O O . PRO A 1 108 ? 8.938 -28.328 -2.916 1 92.75 108 PRO A O 1
ATOM 820 N N . ALA A 1 109 ? 9.734 -30.375 -2.834 1 92.75 109 ALA A N 1
ATOM 821 C CA . ALA A 1 109 ? 8.43 -31 -2.613 1 92.75 109 ALA A CA 1
ATOM 822 C C . ALA A 1 109 ? 7.855 -30.594 -1.257 1 92.75 109 ALA A C 1
ATOM 824 O O . ALA A 1 109 ? 6.637 -30.547 -1.08 1 92.75 109 ALA A O 1
ATOM 825 N N . ARG A 1 110 ? 8.703 -30.188 -0.286 1 93.69 110 ARG A N 1
ATOM 826 C CA . ARG A 1 110 ? 8.242 -29.891 1.065 1 93.69 110 ARG A CA 1
ATOM 827 C C . ARG A 1 110 ? 8.438 -28.422 1.402 1 93.69 110 ARG A C 1
ATOM 829 O O . ARG A 1 110 ? 7.996 -27.953 2.453 1 93.69 110 ARG A O 1
ATOM 836 N N . ALA A 1 111 ? 9.117 -27.734 0.536 1 94.69 111 ALA A N 1
ATOM 837 C CA . ALA A 1 111 ? 9.469 -26.359 0.821 1 94.69 111 ALA A CA 1
ATOM 838 C C . ALA A 1 111 ? 8.266 -25.438 0.655 1 94.69 111 ALA A C 1
ATOM 840 O O . ALA A 1 111 ? 7.367 -25.719 -0.146 1 94.69 111 ALA A O 1
ATOM 841 N N . ARG A 1 112 ? 8.266 -24.422 1.451 1 95.88 112 ARG A N 1
ATOM 842 C CA . ARG A 1 112 ? 7.277 -23.359 1.364 1 95.88 112 ARG A CA 1
ATOM 843 C C . ARG A 1 112 ? 7.945 -22.016 1.083 1 95.88 112 ARG A C 1
ATOM 845 O O . ARG A 1 112 ? 9.164 -21.891 1.21 1 95.88 112 ARG A O 1
ATOM 852 N N . MET A 1 113 ? 7.172 -21.078 0.647 1 96.12 113 MET A N 1
ATOM 853 C CA . MET A 1 113 ? 7.676 -19.734 0.427 1 96.12 113 MET A CA 1
ATOM 854 C C . MET A 1 113 ? 6.676 -18.688 0.922 1 96.12 113 MET A C 1
ATOM 856 O O . MET A 1 113 ? 5.484 -18.984 1.053 1 96.12 113 MET A O 1
ATOM 860 N N . ARG A 1 114 ? 7.172 -17.578 1.259 1 97.25 114 ARG A N 1
ATOM 861 C CA . ARG A 1 114 ? 6.398 -16.438 1.749 1 97.25 114 ARG A CA 1
ATOM 862 C C . ARG A 1 114 ? 6.664 -15.195 0.91 1 97.25 114 ARG A C 1
ATOM 864 O O . ARG A 1 114 ? 7.812 -14.906 0.565 1 97.25 114 ARG A O 1
ATOM 871 N N . VAL A 1 115 ? 5.629 -14.555 0.496 1 98 115 VAL A N 1
ATOM 872 C CA . VAL A 1 115 ? 5.723 -13.289 -0.218 1 98 115 VAL A CA 1
ATOM 873 C C . VAL A 1 115 ? 5.008 -12.195 0.573 1 98 115 VAL A C 1
ATOM 875 O O . VAL A 1 115 ? 3.838 -12.344 0.935 1 98 115 VAL A O 1
ATOM 878 N N . ARG A 1 116 ? 5.68 -11.188 0.874 1 98.69 116 ARG A N 1
ATOM 879 C CA . ARG A 1 116 ? 5.051 -9.984 1.415 1 98.69 116 ARG A CA 1
ATOM 880 C C . ARG A 1 116 ? 4.781 -8.969 0.315 1 98.69 116 ARG A C 1
ATOM 882 O O . ARG A 1 116 ? 5.652 -8.688 -0.513 1 98.69 116 ARG A O 1
ATOM 889 N N . TYR A 1 117 ? 3.541 -8.414 0.269 1 98.88 117 TYR A N 1
ATOM 890 C CA . TYR A 1 117 ? 3.211 -7.445 -0.772 1 98.88 117 TYR A CA 1
ATOM 891 C C . TYR A 1 117 ? 2.131 -6.48 -0.297 1 98.88 117 TYR A C 1
ATOM 893 O O . TYR A 1 117 ? 1.519 -6.691 0.752 1 98.88 117 TYR A O 1
ATOM 901 N N . VAL A 1 118 ? 1.984 -5.371 -0.981 1 98.94 118 VAL A N 1
ATOM 902 C CA . VAL A 1 118 ? 0.844 -4.469 -0.876 1 98.94 118 VAL A CA 1
ATOM 903 C C . VAL A 1 118 ? -0.02 -4.578 -2.131 1 98.94 118 VAL A C 1
ATOM 905 O O . VAL A 1 118 ? 0.487 -4.492 -3.252 1 98.94 118 VAL A O 1
ATOM 908 N N . MET A 1 119 ? -1.263 -4.867 -1.938 1 99 119 MET A N 1
ATOM 909 C CA . MET A 1 119 ? -2.23 -4.906 -3.031 1 99 119 MET A CA 1
ATOM 910 C C . MET A 1 119 ? -3.031 -3.609 -3.096 1 99 119 MET A C 1
ATOM 912 O O . MET A 1 119 ? -3.537 -3.137 -2.076 1 99 119 MET A O 1
ATOM 916 N N . VAL A 1 120 ? -3.09 -2.979 -4.254 1 99 120 VAL A N 1
ATOM 917 C CA . VAL A 1 120 ? -3.936 -1.821 -4.527 1 99 120 VAL A CA 1
ATOM 918 C C . VAL A 1 120 ? -4.977 -2.18 -5.582 1 99 120 VAL A C 1
ATOM 920 O O . VAL A 1 120 ? -4.637 -2.688 -6.652 1 99 120 VAL A O 1
ATOM 923 N N . VAL A 1 121 ? -6.215 -1.906 -5.266 1 98.94 121 VAL A N 1
ATOM 924 C CA . VAL A 1 121 ? -7.273 -2.15 -6.242 1 98.94 121 VAL A CA 1
ATOM 925 C C . VAL A 1 121 ? -7.922 -0.828 -6.641 1 98.94 121 VAL A C 1
ATOM 927 O O . VAL A 1 121 ? -7.945 0.123 -5.855 1 98.94 121 VAL A O 1
ATOM 930 N N . LYS A 1 122 ? -8.344 -0.758 -7.859 1 98.94 122 LYS A N 1
ATOM 931 C CA . LYS A 1 122 ? -9.219 0.29 -8.375 1 98.94 122 LYS A CA 1
ATOM 932 C C . LYS A 1 122 ? -10.625 -0.247 -8.625 1 98.94 122 LYS A C 1
ATOM 934 O O . LYS A 1 122 ? -10.812 -1.196 -9.391 1 98.94 122 LYS A O 1
ATOM 939 N N . VAL A 1 123 ? -11.586 0.393 -8.055 1 98.88 123 VAL A N 1
ATOM 940 C CA . VAL A 1 123 ? -12.969 -0.067 -8.141 1 98.88 123 VAL A CA 1
ATOM 941 C C . VAL A 1 123 ? -13.781 0.892 -9.008 1 98.88 123 VAL A C 1
ATOM 943 O O . VAL A 1 123 ? -13.758 2.105 -8.789 1 98.88 123 VAL A O 1
ATOM 946 N N . GLY A 1 124 ? -14.461 0.33 -9.953 1 98.25 124 GLY A N 1
ATOM 947 C CA . GLY A 1 124 ? -15.289 1.134 -10.836 1 98.25 124 GLY A CA 1
ATOM 948 C C . GLY A 1 124 ? -16.672 1.397 -10.273 1 98.25 124 GLY A C 1
ATOM 949 O O . GLY A 1 124 ? -17.016 0.914 -9.195 1 98.25 124 GLY A O 1
ATOM 950 N N . PRO A 1 125 ? -17.422 2.18 -11.07 1 96.69 125 PRO A N 1
ATOM 951 C CA . PRO A 1 125 ? -18.766 2.566 -10.602 1 96.69 125 PRO A CA 1
ATOM 952 C C . PRO A 1 125 ? -19.703 1.373 -10.453 1 96.69 125 PRO A C 1
ATOM 954 O O . PRO A 1 125 ? -20.688 1.445 -9.703 1 96.69 125 PRO A O 1
ATOM 957 N N . SER A 1 126 ? -19.453 0.27 -11.117 1 96.88 126 SER A N 1
ATOM 958 C CA . SER A 1 126 ? -20.281 -0.929 -11.031 1 96.88 126 SER A CA 1
ATOM 959 C C . SER A 1 126 ? -20.078 -1.649 -9.703 1 96.88 126 SER A C 1
ATOM 961 O O . SER A 1 126 ? -20.828 -2.562 -9.367 1 96.88 126 SER A O 1
ATOM 963 N N . GLY A 1 127 ? -18.969 -1.238 -9.023 1 98.25 127 GLY A N 1
ATOM 964 C CA . GLY A 1 127 ? -18.641 -1.914 -7.773 1 98.25 127 GLY A CA 1
ATOM 965 C C . GLY A 1 1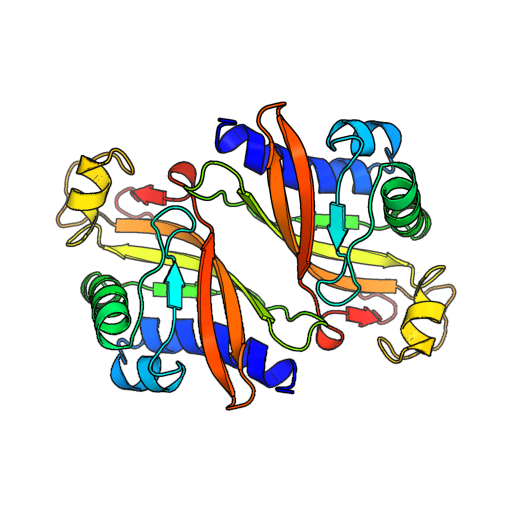27 ? -17.703 -3.092 -7.957 1 98.25 127 GLY A C 1
ATOM 966 O O . GLY A 1 127 ? -17.5 -3.881 -7.031 1 98.25 127 GLY A O 1
ATOM 967 N N . LEU A 1 128 ? -17.188 -3.227 -9.133 1 98.81 128 LEU A N 1
ATOM 968 C CA . LEU A 1 128 ? -16.234 -4.297 -9.43 1 98.81 128 LEU A CA 1
ATOM 969 C C . LEU A 1 128 ? -14.82 -3.748 -9.531 1 98.81 128 LEU A C 1
ATOM 971 O O . LEU A 1 128 ? -14.625 -2.582 -9.875 1 98.81 128 LEU A O 1
ATOM 975 N N . ILE A 1 129 ? -13.875 -4.59 -9.188 1 98.94 129 ILE A N 1
ATOM 976 C CA . ILE A 1 129 ? -12.477 -4.203 -9.328 1 98.94 129 ILE A CA 1
ATOM 977 C C . ILE A 1 129 ? -12.102 -4.148 -10.805 1 98.94 129 ILE A C 1
ATOM 979 O O . ILE A 1 129 ? -12.25 -5.133 -11.531 1 98.94 129 ILE A O 1
ATOM 983 N N . GLU A 1 130 ? -11.586 -3.02 -11.195 1 98.94 130 GLU A N 1
ATOM 984 C CA . GLU A 1 130 ? -11.195 -2.824 -12.586 1 98.94 130 GLU A CA 1
ATOM 985 C C . GLU A 1 130 ? -9.688 -2.979 -12.766 1 98.94 130 GLU A C 1
ATOM 987 O O . GLU A 1 130 ? -9.211 -3.273 -13.859 1 98.94 130 GLU A O 1
ATOM 992 N N . GLU A 1 131 ? -8.969 -2.715 -11.742 1 98.94 131 GLU A N 1
ATOM 993 C CA . GLU A 1 131 ? -7.516 -2.854 -11.75 1 98.94 131 GLU A CA 1
ATOM 994 C C . GLU A 1 131 ? -7.012 -3.441 -10.43 1 98.94 131 GLU A C 1
ATOM 996 O O . GLU A 1 131 ? -7.539 -3.125 -9.367 1 98.94 131 GLU A O 1
ATOM 1001 N N . MET A 1 132 ? -6.004 -4.242 -10.508 1 98.94 132 MET A N 1
ATOM 1002 C CA . MET A 1 132 ? -5.32 -4.777 -9.336 1 98.94 132 MET A CA 1
ATOM 1003 C C . MET A 1 132 ? -3.809 -4.762 -9.523 1 98.94 132 MET A C 1
ATOM 1005 O O . MET A 1 132 ? -3.303 -5.266 -10.531 1 98.94 132 MET A O 1
ATOM 1009 N N . ARG A 1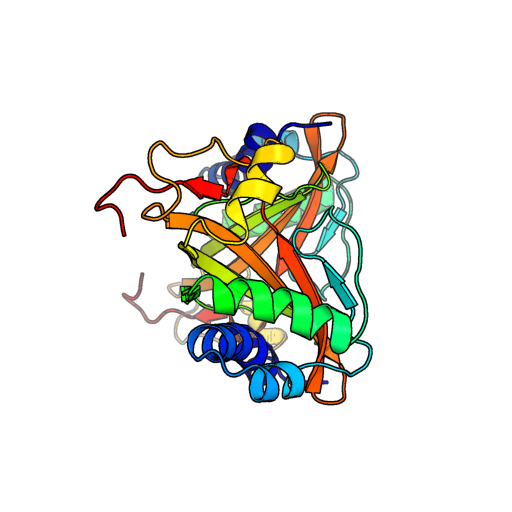 133 ? -3.082 -4.164 -8.617 1 98.88 133 ARG A N 1
ATOM 1010 C CA . ARG A 1 133 ? -1.623 -4.113 -8.633 1 98.88 133 ARG A CA 1
ATOM 1011 C C . ARG A 1 133 ? -1.042 -4.656 -7.332 1 98.88 133 ARG A C 1
ATOM 1013 O O . ARG A 1 133 ? -1.479 -4.281 -6.242 1 98.88 133 ARG A O 1
ATOM 1020 N N . ALA A 1 134 ? -0.121 -5.535 -7.434 1 98.94 134 ALA A N 1
ATOM 1021 C CA . ALA A 1 134 ? 0.599 -6.055 -6.273 1 98.94 134 ALA A CA 1
ATOM 1022 C C . ALA A 1 134 ? 2.043 -5.559 -6.258 1 98.94 134 ALA A C 1
ATOM 1024 O O . ALA A 1 134 ? 2.807 -5.824 -7.188 1 98.94 134 ALA A O 1
ATOM 1025 N N . PHE A 1 135 ? 2.414 -4.867 -5.191 1 98.94 135 PHE A N 1
ATOM 1026 C CA . PHE A 1 135 ? 3.781 -4.395 -5.008 1 98.94 135 PHE A CA 1
ATOM 1027 C C . PHE A 1 135 ? 4.59 -5.387 -4.18 1 98.94 135 PHE A C 1
ATOM 1029 O O . PHE A 1 135 ? 4.336 -5.566 -2.988 1 98.94 135 PHE A O 1
ATOM 1036 N N . TRP A 1 136 ? 5.527 -6 -4.84 1 98.75 136 TRP A N 1
ATOM 1037 C CA . TRP A 1 136 ? 6.555 -6.809 -4.191 1 98.75 136 TRP A CA 1
ATOM 1038 C C . TRP A 1 136 ? 7.77 -6.973 -5.098 1 98.75 136 TRP A C 1
ATOM 1040 O O . TRP A 1 136 ? 7.637 -7.023 -6.324 1 98.75 136 TRP A O 1
ATOM 1050 N N . GLY A 1 137 ? 8.938 -6.973 -4.496 1 97.81 137 GLY A N 1
ATOM 1051 C CA . GLY A 1 137 ? 10.18 -7.227 -5.199 1 97.81 137 GLY A CA 1
ATOM 1052 C C . GLY A 1 137 ? 10.734 -8.617 -4.938 1 97.81 137 GLY A C 1
ATOM 1053 O O . GLY A 1 137 ? 10.117 -9.422 -4.238 1 97.81 137 GLY A O 1
ATOM 1054 N N . ARG A 1 138 ? 11.867 -8.859 -5.551 1 95.56 138 ARG A N 1
ATOM 1055 C CA . ARG A 1 138 ? 12.547 -10.133 -5.344 1 95.56 138 ARG A CA 1
ATOM 1056 C C . ARG A 1 138 ? 12.922 -10.32 -3.879 1 95.56 138 ARG A C 1
ATOM 1058 O O . ARG A 1 138 ? 12.883 -11.445 -3.365 1 95.56 138 ARG A O 1
ATOM 1065 N N . SER A 1 139 ? 13.242 -9.258 -3.207 1 96.69 139 SER A N 1
ATOM 1066 C CA . SER A 1 139 ? 13.648 -9.297 -1.807 1 96.69 139 SER A CA 1
ATOM 1067 C C . SER A 1 139 ? 12.461 -9.562 -0.893 1 96.69 139 SER A C 1
ATOM 1069 O O . SER A 1 139 ? 12.625 -9.766 0.312 1 96.69 139 SER A O 1
ATOM 1071 N N . ASP A 1 140 ? 11.297 -9.586 -1.428 1 98.06 140 ASP A N 1
ATOM 1072 C CA . ASP A 1 140 ? 10.102 -9.742 -0.605 1 98.06 140 ASP A CA 1
ATOM 1073 C C . ASP A 1 140 ? 9.617 -11.188 -0.615 1 98.06 140 ASP A C 1
ATOM 1075 O O . ASP A 1 140 ? 8.57 -11.5 -0.043 1 98.06 140 ASP A O 1
ATOM 1079 N N . ILE A 1 141 ? 10.281 -12.039 -1.317 1 96.88 141 ILE A N 1
ATOM 1080 C CA . ILE A 1 141 ? 9.977 -13.461 -1.321 1 96.88 141 ILE A CA 1
ATOM 1081 C C . ILE A 1 141 ? 11.07 -14.234 -0.582 1 96.88 141 ILE A C 1
ATOM 1083 O O . ILE A 1 141 ? 12.258 -13.945 -0.749 1 96.88 141 ILE A O 1
ATOM 1087 N N . THR A 1 142 ? 10.672 -15.117 0.286 1 94.69 142 THR A N 1
ATOM 1088 C CA . THR A 1 142 ? 11.602 -15.953 1.038 1 94.69 142 THR A CA 1
ATOM 1089 C C . THR A 1 142 ? 11.188 -17.422 0.973 1 94.69 142 THR A C 1
ATOM 1091 O O . THR A 1 142 ? 10.008 -17.734 1.124 1 94.69 142 THR A O 1
ATOM 1094 N N . VAL A 1 143 ? 12.047 -18.297 0.675 1 93.88 143 VAL A N 1
ATOM 1095 C CA . VAL A 1 143 ? 11.828 -19.734 0.856 1 93.88 143 VAL A CA 1
ATOM 1096 C C . VAL A 1 143 ? 11.961 -20.094 2.334 1 93.88 143 VAL A C 1
ATOM 1098 O O . VAL A 1 143 ? 12.953 -19.734 2.975 1 93.88 143 VAL A O 1
ATOM 1101 N N . LEU A 1 144 ? 10.992 -20.703 2.826 1 93.06 144 LEU A N 1
ATOM 1102 C CA . LEU A 1 144 ? 10.906 -20.969 4.258 1 93.06 144 LEU A CA 1
ATOM 1103 C C . LEU A 1 144 ? 11.672 -22.234 4.629 1 93.06 144 LEU A C 1
ATOM 1105 O O . LEU A 1 144 ? 11.64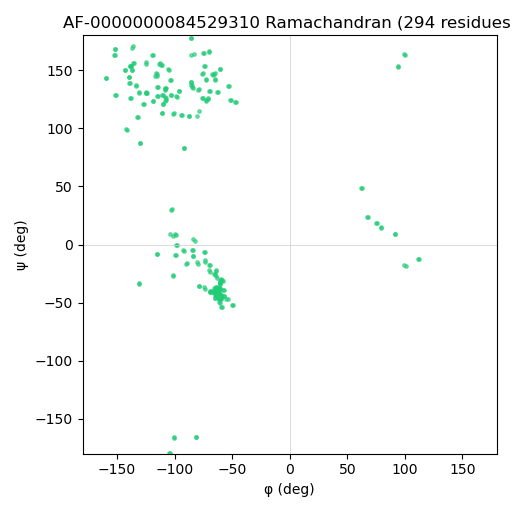8 -23.219 3.881 1 93.06 144 LEU A O 1
ATOM 1109 N N . ALA A 1 145 ? 12.438 -22.156 5.695 1 82.62 145 ALA A N 1
ATOM 1110 C CA . ALA A 1 145 ? 13.102 -23.344 6.227 1 82.62 145 ALA A CA 1
ATOM 1111 C C . ALA A 1 145 ? 12.078 -24.344 6.75 1 82.62 145 ALA A C 1
ATOM 1113 O O . ALA A 1 145 ? 10.969 -23.969 7.141 1 82.62 145 ALA A O 1
ATOM 1114 N N . PRO A 1 146 ? 12.438 -25.594 6.594 1 74.75 146 PRO A N 1
ATOM 1115 C CA . PRO A 1 146 ? 11.523 -26.594 7.156 1 74.75 146 PRO A CA 1
ATOM 1116 C C . PRO A 1 146 ? 11.078 -26.266 8.578 1 74.75 146 PRO A C 1
ATOM 1118 O O . PRO A 1 146 ? 11.898 -25.844 9.398 1 74.75 146 PRO A O 1
ATOM 1121 N N . GLY A 1 147 ? 9.82 -26.141 8.922 1 69 147 GLY A N 1
ATOM 1122 C CA . GLY A 1 147 ? 9.266 -25.844 10.234 1 69 147 GLY A CA 1
ATOM 1123 C C . GLY A 1 147 ? 8.883 -24.391 10.406 1 69 147 GLY A C 1
ATOM 1124 O O . GLY A 1 147 ? 8.266 -24.016 11.414 1 69 147 GLY A O 1
ATOM 1125 N N . GLN A 1 148 ? 9.398 -23.594 9.555 1 60.84 148 GLN A N 1
ATOM 1126 C CA . GLN A 1 148 ? 9.07 -22.172 9.641 1 60.84 148 GLN A CA 1
ATOM 1127 C C . GLN A 1 148 ? 7.711 -21.875 9.016 1 60.84 148 GLN A C 1
ATOM 1129 O O . GLN A 1 148 ? 7.348 -22.469 7.996 1 60.84 148 GLN A O 1
ATOM 1134 N N . ASP A 1 149 ? 6.551 -21.484 9.805 1 58.16 149 ASP A N 1
ATOM 1135 C CA . ASP A 1 149 ? 5.273 -21.031 9.25 1 58.16 149 ASP A CA 1
ATOM 1136 C C . ASP A 1 149 ? 5.23 -19.516 9.117 1 58.16 149 ASP A C 1
ATOM 1138 O O . ASP A 1 149 ? 5.852 -18.797 9.906 1 58.16 149 ASP A O 1
ATOM 1142 N N . MET B 1 1 ? 19.422 1.553 -12.227 1 85.25 1 MET B N 1
ATOM 1143 C CA . MET B 1 1 ? 18.219 1.437 -11.406 1 85.25 1 MET B CA 1
ATOM 1144 C C . MET B 1 1 ? 18.594 1.253 -9.938 1 85.25 1 MET B C 1
ATOM 1146 O O . MET B 1 1 ? 19.594 0.624 -9.617 1 85.25 1 MET B O 1
ATOM 1150 N N . VAL B 1 2 ? 17.812 2.016 -9.148 1 94.75 2 VAL B N 1
ATOM 1151 C CA . VAL B 1 2 ? 18.047 1.94 -7.711 1 94.75 2 VAL B CA 1
ATOM 1152 C C . VAL B 1 2 ? 17.609 0.58 -7.18 1 94.75 2 VAL B C 1
ATOM 1154 O O . VAL B 1 2 ? 16.516 0.109 -7.512 1 94.75 2 VAL B O 1
ATOM 1157 N N . ASP B 1 3 ? 18.453 -0.038 -6.41 1 97.56 3 ASP B N 1
ATOM 1158 C CA . ASP B 1 3 ? 18.156 -1.395 -5.969 1 97.56 3 ASP B CA 1
ATOM 1159 C C . ASP B 1 3 ? 17 -1.396 -4.969 1 97.56 3 ASP B C 1
ATOM 1161 O O . ASP B 1 3 ? 16.609 -0.345 -4.449 1 97.56 3 ASP B O 1
ATOM 1165 N N . GLU B 1 4 ? 16.453 -2.564 -4.727 1 98 4 GLU B N 1
ATOM 1166 C CA . GLU B 1 4 ? 15.258 -2.711 -3.896 1 98 4 GLU B CA 1
ATOM 1167 C C . GLU B 1 4 ? 15.531 -2.291 -2.455 1 98 4 GLU B C 1
ATOM 1169 O O . GLU B 1 4 ? 14.688 -1.664 -1.814 1 98 4 GLU B O 1
ATOM 1174 N N . ALA B 1 5 ? 16.672 -2.695 -1.894 1 98 5 ALA B N 1
ATOM 1175 C CA . ALA B 1 5 ? 17 -2.359 -0.513 1 98 5 ALA B CA 1
ATOM 1176 C C . ALA B 1 5 ? 17 -0.85 -0.297 1 98 5 ALA B C 1
ATOM 1178 O O . ALA B 1 5 ? 16.438 -0.361 0.691 1 98 5 ALA B O 1
ATOM 1179 N N . THR B 1 6 ? 17.578 -0.146 -1.202 1 98.31 6 THR B N 1
ATOM 1180 C CA . THR B 1 6 ? 17.641 1.309 -1.11 1 98.31 6 THR B CA 1
ATOM 1181 C C . THR B 1 6 ? 16.234 1.912 -1.203 1 98.31 6 THR B C 1
ATOM 1183 O O . THR B 1 6 ? 15.891 2.807 -0.43 1 98.31 6 THR B O 1
ATOM 1186 N N . ARG B 1 7 ? 15.406 1.456 -2.178 1 98.81 7 ARG B N 1
ATOM 1187 C CA . ARG B 1 7 ? 14.055 1.979 -2.322 1 98.81 7 ARG B CA 1
ATOM 1188 C C . ARG B 1 7 ? 13.234 1.742 -1.058 1 98.81 7 ARG B C 1
ATOM 1190 O O . ARG B 1 7 ? 12.531 2.641 -0.588 1 98.81 7 ARG B O 1
ATOM 1197 N N . LYS B 1 8 ? 13.336 0.594 -0.5 1 98.88 8 LYS B N 1
ATOM 1198 C CA . LYS B 1 8 ? 12.648 0.283 0.747 1 98.88 8 LYS B CA 1
ATOM 1199 C C . LYS B 1 8 ? 13.148 1.162 1.889 1 98.88 8 LYS B C 1
ATOM 1201 O O . LYS B 1 8 ? 12.359 1.653 2.697 1 98.88 8 LYS B O 1
ATOM 1206 N N . GLU B 1 9 ? 14.414 1.306 1.932 1 98.69 9 GLU B N 1
ATOM 1207 C CA . GLU B 1 9 ? 15.008 2.123 2.982 1 98.69 9 GLU B CA 1
ATOM 1208 C C . GLU B 1 9 ? 14.523 3.566 2.902 1 98.69 9 GLU B C 1
ATOM 1210 O O . GLU B 1 9 ? 14.32 4.219 3.932 1 98.69 9 GLU B O 1
ATOM 1215 N N . LEU B 1 10 ? 14.359 4.094 1.712 1 98.88 10 LEU B N 1
ATOM 1216 C CA . LEU B 1 10 ? 13.883 5.465 1.544 1 98.88 10 LEU B CA 1
ATOM 1217 C C . LEU B 1 10 ? 12.484 5.625 2.125 1 98.88 10 LE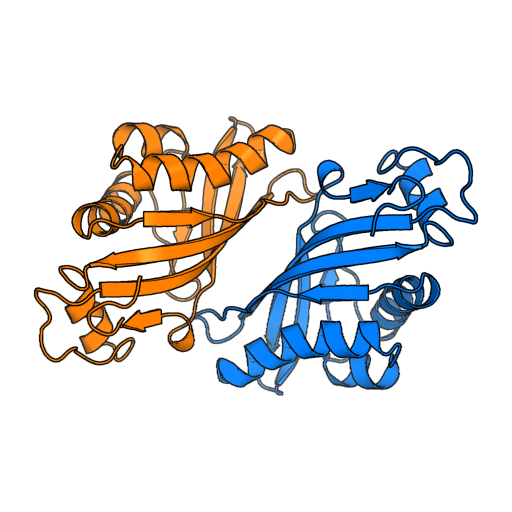U B C 1
ATOM 1219 O O . LEU B 1 10 ? 12.188 6.625 2.781 1 98.88 10 LEU B O 1
ATOM 1223 N N . ALA B 1 11 ? 11.602 4.664 1.896 1 98.88 11 ALA B N 1
ATOM 1224 C CA . ALA B 1 11 ? 10.242 4.711 2.438 1 98.88 11 ALA B CA 1
ATOM 1225 C C . ALA B 1 11 ? 10.266 4.727 3.965 1 98.88 11 ALA B C 1
ATOM 1227 O O . ALA B 1 11 ? 9.562 5.516 4.594 1 98.88 11 ALA B O 1
ATOM 1228 N N . VAL B 1 12 ? 11.125 3.895 4.555 1 98.75 12 VAL B N 1
ATOM 1229 C CA . VAL B 1 12 ? 11.211 3.787 6.008 1 98.75 12 VAL B CA 1
ATOM 1230 C C . VAL B 1 12 ? 11.906 5.02 6.578 1 98.75 12 VAL B C 1
ATOM 1232 O O . VAL B 1 12 ? 11.531 5.523 7.637 1 98.75 12 VAL B O 1
ATOM 1235 N N . GLU B 1 13 ? 12.906 5.5 5.875 1 98.81 13 GLU B N 1
ATOM 1236 C CA . GLU B 1 13 ? 13.641 6.684 6.324 1 98.81 13 GLU B CA 1
ATOM 1237 C C . GLU B 1 13 ? 12.742 7.914 6.348 1 98.81 13 GLU B C 1
ATOM 1239 O O . GLU B 1 13 ? 12.883 8.781 7.215 1 98.81 13 GLU B O 1
ATOM 1244 N N . HIS B 1 14 ? 11.844 8.016 5.383 1 98.94 14 HIS B N 1
ATOM 1245 C CA . HIS B 1 14 ? 10.828 9.062 5.445 1 98.94 14 HIS B CA 1
ATOM 1246 C C . HIS B 1 14 ? 10.141 9.094 6.805 1 98.94 14 HIS B C 1
ATOM 1248 O O . HIS B 1 14 ? 10.062 10.141 7.449 1 98.94 14 HIS B O 1
ATOM 1254 N N . CYS B 1 15 ? 9.648 7.977 7.254 1 98.88 15 CYS B N 1
ATOM 1255 C CA . CYS B 1 15 ? 8.93 7.883 8.523 1 98.88 15 CYS B CA 1
ATOM 1256 C C . CYS B 1 15 ? 9.836 8.25 9.688 1 98.88 15 CYS B C 1
ATOM 1258 O O . CYS B 1 15 ? 9.422 8.961 10.609 1 98.88 15 CYS B O 1
ATOM 1260 N N . ARG B 1 16 ? 11.055 7.793 9.641 1 98.81 16 ARG B N 1
ATOM 1261 C CA . ARG B 1 16 ? 12.008 8.062 10.719 1 98.81 16 ARG B CA 1
ATOM 1262 C C . ARG B 1 16 ? 12.297 9.555 10.828 1 98.81 16 ARG B C 1
ATOM 1264 O O . ARG B 1 16 ? 12.32 10.109 11.93 1 98.81 16 ARG B O 1
ATOM 1271 N N . ARG B 1 17 ? 12.5 10.203 9.664 1 98.88 17 ARG B N 1
ATOM 1272 C CA . ARG B 1 17 ? 12.789 11.633 9.672 1 98.88 17 ARG B CA 1
ATOM 1273 C C . ARG B 1 17 ? 11.594 12.43 10.18 1 98.88 17 ARG B C 1
ATOM 1275 O O . ARG B 1 17 ? 11.766 13.406 10.914 1 98.88 17 ARG B O 1
ATOM 1282 N N . VAL B 1 18 ? 10.398 12.062 9.789 1 98.81 18 VAL B N 1
ATOM 1283 C CA . VAL B 1 18 ? 9.18 12.695 10.281 1 98.81 18 VAL B CA 1
ATOM 1284 C C . VAL B 1 18 ? 9.086 12.539 11.797 1 98.81 18 VAL B C 1
ATOM 1286 O O . VAL B 1 18 ? 8.828 13.508 12.508 1 98.81 18 VAL B O 1
ATOM 1289 N N . ASN B 1 19 ? 9.336 11.344 12.32 1 98.75 19 ASN B N 1
ATOM 1290 C CA . ASN B 1 19 ? 9.297 11.07 13.75 1 98.75 19 ASN B CA 1
ATOM 1291 C C . ASN B 1 19 ? 10.312 11.914 14.516 1 98.75 19 ASN B C 1
ATOM 1293 O O . ASN B 1 19 ? 10.07 12.312 15.648 1 98.75 19 ASN B O 1
ATOM 1297 N N . GLU B 1 20 ? 11.414 12.195 13.922 1 98.56 20 GLU B N 1
ATOM 1298 C CA . GLU B 1 20 ? 12.484 12.969 14.539 1 98.56 20 GLU B CA 1
ATOM 1299 C C . GLU B 1 20 ? 12.234 14.469 14.383 1 98.56 20 GLU B C 1
ATOM 1301 O O . GLU B 1 20 ? 12.953 15.281 14.969 1 98.56 20 GLU B O 1
ATOM 1306 N N . GLY B 1 21 ? 11.297 14.812 13.617 1 98.38 21 GLY B N 1
ATOM 1307 C CA . GLY B 1 21 ? 11.07 16.203 13.305 1 98.38 21 GLY B CA 1
ATOM 1308 C C . GLY B 1 21 ? 12.18 16.828 12.477 1 98.38 21 GLY B C 1
ATOM 1309 O O . GLY B 1 21 ? 12.391 18.047 12.523 1 98.38 21 GLY B O 1
ATOM 1310 N N . ASP B 1 22 ? 12.93 16.031 11.758 1 98.56 22 ASP B N 1
ATOM 1311 C CA . ASP B 1 22 ? 14.07 16.484 10.961 1 98.56 22 ASP B CA 1
ATOM 1312 C C . ASP B 1 22 ? 13.648 16.812 9.531 1 98.56 22 ASP B C 1
ATOM 1314 O O . ASP B 1 22 ? 13.961 16.078 8.602 1 98.56 22 ASP B O 1
ATOM 1318 N N . LEU B 1 23 ? 13.141 17.984 9.328 1 98.62 23 LEU B N 1
ATOM 1319 C CA . LEU B 1 23 ? 12.594 18.391 8.039 1 98.62 23 LEU B CA 1
ATOM 1320 C C . LEU B 1 23 ? 13.703 18.531 7.004 1 98.62 23 LEU B C 1
ATOM 1322 O O . LEU B 1 23 ? 13.523 18.156 5.84 1 98.62 23 LEU B O 1
ATOM 1326 N N . ASP B 1 24 ? 14.828 19.062 7.391 1 98.62 24 ASP B N 1
ATOM 1327 C CA . ASP B 1 24 ? 15.938 19.188 6.449 1 98.62 24 ASP B CA 1
ATOM 1328 C C . ASP B 1 24 ? 16.406 17.828 5.961 1 98.62 24 ASP B C 1
ATOM 1330 O O . ASP B 1 24 ? 16.625 17.625 4.762 1 98.62 24 ASP B O 1
ATOM 1334 N N . GLY B 1 25 ? 16.562 16.922 6.895 1 98.75 25 GLY B N 1
ATOM 1335 C CA . GLY B 1 25 ? 16.922 15.562 6.52 1 98.75 25 GLY B CA 1
ATOM 1336 C C . GLY B 1 25 ? 15.883 14.883 5.652 1 98.75 25 GLY B C 1
ATOM 1337 O O . GLY B 1 25 ? 16.219 14.125 4.742 1 98.75 25 GLY B O 1
ATOM 1338 N N . LEU B 1 26 ? 14.609 15.164 5.945 1 98.88 26 LEU B N 1
ATOM 1339 C CA . LEU B 1 26 ? 13.516 14.617 5.148 1 98.88 26 LEU B CA 1
ATOM 1340 C C . LEU B 1 26 ? 13.617 15.086 3.699 1 98.88 26 LEU B C 1
ATOM 1342 O O . LEU B 1 26 ? 13.531 14.273 2.773 1 98.88 26 LEU B O 1
ATOM 1346 N N . LEU B 1 27 ? 13.859 16.359 3.475 1 98.81 27 LEU B N 1
ATOM 1347 C CA . LEU B 1 27 ? 13.875 16.922 2.129 1 98.81 27 LEU B CA 1
ATOM 1348 C C . LEU B 1 27 ? 15.031 16.344 1.313 1 98.81 27 LEU B C 1
ATOM 1350 O O . LEU B 1 27 ? 14.93 16.219 0.09 1 98.81 27 LEU B O 1
ATOM 1354 N N . LYS B 1 28 ? 16.062 15.898 1.972 1 98.69 28 LYS B N 1
ATOM 1355 C CA . LYS B 1 28 ? 17.219 15.328 1.286 1 98.69 28 LYS B CA 1
ATOM 1356 C C . LYS B 1 28 ? 16.875 13.984 0.655 1 98.69 28 LYS B C 1
ATOM 1358 O O . LYS B 1 28 ? 17.609 13.492 -0.206 1 98.69 28 LYS B O 1
ATOM 1363 N N . LEU B 1 29 ? 15.828 13.398 1.07 1 98.88 29 LEU B N 1
ATOM 1364 C CA . LEU B 1 29 ? 15.398 12.133 0.498 1 98.88 29 LEU B CA 1
ATOM 1365 C C . LEU B 1 29 ? 14.664 12.352 -0.819 1 98.88 29 LEU B C 1
ATOM 1367 O O . LEU B 1 29 ? 14.438 11.398 -1.573 1 98.88 29 LEU B O 1
ATOM 1371 N N . TYR B 1 30 ? 14.242 13.57 -1.114 1 98.94 30 TYR B N 1
ATOM 1372 C CA . TYR B 1 30 ? 13.297 13.844 -2.191 1 98.94 30 TYR B CA 1
ATOM 1373 C C . TYR B 1 30 ? 13.938 14.711 -3.27 1 98.94 30 TYR B C 1
ATOM 1375 O O . TYR B 1 30 ? 14.734 15.602 -2.967 1 98.94 30 TYR B O 1
ATOM 1383 N N . ASP B 1 31 ? 13.531 14.422 -4.488 1 98.81 31 ASP B N 1
ATOM 1384 C CA . ASP B 1 31 ? 13.867 15.289 -5.613 1 98.81 31 ASP B CA 1
ATOM 1385 C C . ASP B 1 31 ? 13.305 16.688 -5.414 1 98.81 31 ASP B C 1
ATOM 1387 O O . ASP B 1 31 ? 12.227 16.859 -4.84 1 98.81 31 ASP B O 1
ATOM 1391 N N . GLU B 1 32 ? 13.945 17.703 -5.961 1 98.38 32 GLU B N 1
ATOM 1392 C CA . GLU B 1 32 ? 13.5 19.094 -5.812 1 98.38 32 GLU B CA 1
ATOM 1393 C C . GLU B 1 32 ? 12.125 19.297 -6.449 1 98.38 32 GLU B C 1
ATOM 1395 O O . GLU B 1 32 ? 11.344 20.125 -5.988 1 98.38 32 GLU B O 1
ATOM 1400 N N . ALA B 1 33 ? 11.875 18.5 -7.457 1 98.38 33 ALA B N 1
ATOM 1401 C CA . ALA B 1 33 ? 10.586 18.578 -8.148 1 98.38 33 ALA B CA 1
ATOM 1402 C C . ALA B 1 33 ? 9.656 17.453 -7.719 1 98.38 33 ALA B C 1
ATOM 1404 O O . ALA B 1 33 ? 8.828 16.984 -8.508 1 98.38 33 ALA B O 1
ATOM 1405 N N . VAL B 1 34 ? 9.773 17 -6.539 1 98.81 34 VAL B N 1
ATOM 1406 C CA . VAL B 1 34 ? 8.938 15.914 -6.039 1 98.81 34 VAL B CA 1
ATOM 1407 C C . VAL B 1 34 ? 7.461 16.266 -6.246 1 98.81 34 VAL B C 1
ATOM 1409 O O . VAL B 1 34 ? 7.051 17.406 -6.055 1 98.81 34 VAL B O 1
ATOM 1412 N N . ARG B 1 35 ? 6.793 15.344 -6.668 1 98.81 35 ARG B N 1
ATOM 1413 C CA . ARG B 1 35 ? 5.336 15.391 -6.668 1 98.81 35 ARG B CA 1
ATOM 1414 C C . ARG B 1 35 ? 4.758 14.453 -5.609 1 98.81 35 ARG B C 1
ATOM 1416 O O . ARG B 1 35 ? 5.176 13.297 -5.5 1 98.81 35 ARG B O 1
ATOM 1423 N N . PHE B 1 36 ? 3.729 14.984 -4.824 1 98.81 36 PHE B N 1
ATOM 1424 C CA . PHE B 1 36 ? 3.137 14.109 -3.818 1 98.81 36 PHE B CA 1
ATOM 1425 C C . PHE B 1 36 ? 1.637 14.359 -3.703 1 98.81 36 PHE B C 1
ATOM 1427 O O . PHE B 1 36 ? 1.15 15.43 -4.055 1 98.81 36 PHE B O 1
ATOM 1434 N N . GLU B 1 37 ? 0.978 13.359 -3.369 1 98.69 37 GLU B N 1
ATOM 1435 C CA . GLU B 1 37 ? -0.463 13.359 -3.133 1 98.69 37 GLU B CA 1
ATOM 1436 C C . GLU B 1 37 ? -0.807 12.672 -1.817 1 98.69 37 GLU B C 1
ATOM 1438 O O . GLU B 1 37 ? -0.656 11.453 -1.693 1 98.69 37 GLU B O 1
ATOM 1443 N N . ASP B 1 38 ? -1.275 13.469 -0.751 1 97.56 38 ASP B N 1
ATOM 1444 C CA . ASP B 1 38 ? -1.595 12.977 0.584 1 97.56 38 ASP B CA 1
ATOM 1445 C C . ASP B 1 38 ? -2.822 13.68 1.152 1 97.56 38 ASP B C 1
ATOM 1447 O O . ASP B 1 38 ? -2.713 14.781 1.706 1 97.56 38 ASP B O 1
ATOM 1451 N N . PRO B 1 39 ? -3.898 12.93 1.006 1 97.5 39 PRO B N 1
ATOM 1452 C CA . PRO B 1 39 ? -4.133 11.578 0.475 1 97.5 39 PRO B CA 1
ATOM 1453 C C . PRO B 1 39 ? -4.273 11.562 -1.046 1 97.5 39 PRO B C 1
ATOM 1455 O O . PRO B 1 39 ? -4.453 12.617 -1.664 1 97.5 39 PRO B O 1
ATOM 1458 N N . VAL B 1 40 ? -4.148 10.336 -1.658 1 98.62 40 VAL B N 1
ATOM 1459 C CA . VAL B 1 40 ? -4.598 10.117 -3.029 1 98.62 40 VAL B CA 1
ATOM 1460 C C . VAL B 1 40 ? -6.039 10.594 -3.184 1 98.62 40 VAL B C 1
ATOM 1462 O O . VAL B 1 40 ? -6.922 10.172 -2.43 1 98.62 40 VAL B O 1
ATOM 1465 N N . GLY B 1 41 ? -6.227 11.461 -4.113 1 97.31 41 GLY B N 1
ATOM 1466 C CA . GLY B 1 41 ? -7.523 12.086 -4.312 1 97.31 41 GLY B CA 1
ATOM 1467 C C . GLY B 1 41 ? -7.531 13.562 -3.969 1 97.31 41 GLY B C 1
ATOM 1468 O O . GLY B 1 41 ? -8.477 14.281 -4.312 1 97.31 41 GLY B O 1
ATOM 1469 N N . SER B 1 42 ? -6.461 14.078 -3.289 1 95.19 42 SER B N 1
ATOM 1470 C CA . SER B 1 42 ? -6.402 15.477 -2.859 1 95.19 42 SER B CA 1
ATOM 1471 C C . SER B 1 42 ? -5.723 16.344 -3.906 1 95.19 42 SER B C 1
ATOM 1473 O O . SER B 1 42 ? -5.684 17.578 -3.771 1 95.19 42 SER B O 1
ATOM 1475 N N . GLY B 1 43 ? -5.195 15.703 -4.961 1 97.12 43 GLY B N 1
ATOM 1476 C CA . GLY B 1 43 ? -4.457 16.438 -5.973 1 97.12 43 GLY B CA 1
ATOM 1477 C C . GLY B 1 43 ? -2.961 16.453 -5.723 1 97.12 43 GLY B C 1
ATOM 1478 O O . GLY B 1 43 ? -2.52 16.453 -4.57 1 97.12 43 GLY B O 1
ATOM 1479 N N . TRP B 1 44 ? -2.207 16.594 -6.832 1 98.38 44 TRP B N 1
ATOM 1480 C CA . TRP B 1 44 ? -0.75 16.594 -6.766 1 98.38 44 TRP B CA 1
ATOM 1481 C C . TRP B 1 44 ? -0.239 17.969 -6.309 1 98.38 44 TRP B C 1
ATOM 1483 O O . TRP B 1 44 ? -0.732 19 -6.754 1 98.38 44 TRP B O 1
ATOM 1493 N N . ARG B 1 45 ? 0.682 17.938 -5.348 1 98.69 45 ARG B N 1
ATOM 1494 C CA . ARG B 1 45 ? 1.511 19.094 -5 1 98.69 45 ARG B CA 1
ATOM 1495 C C . ARG B 1 45 ? 2.965 18.859 -5.398 1 98.69 45 ARG B C 1
ATOM 1497 O O . ARG B 1 45 ? 3.412 17.703 -5.488 1 98.69 45 ARG B O 1
ATOM 1504 N N . VAL B 1 46 ? 3.682 19.969 -5.625 1 98.75 46 VAL B N 1
ATOM 1505 C CA . VAL B 1 46 ? 4.992 19.812 -6.242 1 98.75 46 VAL B CA 1
ATOM 1506 C C . VAL B 1 46 ? 6.023 20.656 -5.492 1 98.75 46 VAL B C 1
ATOM 1508 O O . VAL B 1 46 ? 5.746 21.797 -5.113 1 98.75 46 VAL B O 1
ATOM 1511 N N . GLY B 1 47 ? 7.137 20.031 -5.285 1 98.75 47 GLY B N 1
ATOM 1512 C CA . GLY B 1 47 ? 8.312 20.797 -4.887 1 98.75 47 GLY B CA 1
ATOM 1513 C C . GLY B 1 47 ? 8.586 20.734 -3.398 1 98.75 47 GLY B C 1
ATOM 1514 O O . GLY B 1 47 ? 7.711 20.375 -2.613 1 98.75 47 GLY B O 1
ATOM 1515 N N . HIS B 1 48 ? 9.781 21.109 -3.072 1 98.75 48 HIS B N 1
ATOM 1516 C CA . HIS B 1 48 ? 10.266 21.047 -1.697 1 98.75 48 HIS B CA 1
ATOM 1517 C C . HIS B 1 48 ? 9.469 21.969 -0.786 1 98.75 48 HIS B C 1
ATOM 1519 O O . HIS B 1 48 ? 9.18 21.625 0.361 1 98.75 48 HIS B O 1
ATOM 1525 N N . ALA B 1 49 ? 9.141 23.078 -1.271 1 98.62 49 ALA B N 1
ATOM 1526 C CA . ALA B 1 49 ? 8.414 24.031 -0.425 1 98.62 49 ALA B CA 1
ATOM 1527 C C . ALA B 1 49 ? 7.07 23.453 0.018 1 98.62 49 ALA B C 1
ATOM 1529 O O . ALA B 1 49 ? 6.734 23.484 1.203 1 98.62 49 ALA B O 1
ATOM 1530 N N . ALA B 1 50 ? 6.348 22.953 -0.969 1 98.56 50 ALA B N 1
ATOM 1531 C CA . ALA B 1 50 ? 5.055 22.344 -0.662 1 98.56 50 ALA B CA 1
ATOM 1532 C C . ALA B 1 50 ? 5.227 21.141 0.26 1 98.56 50 ALA B C 1
ATOM 1534 O O . ALA B 1 50 ? 4.438 20.938 1.188 1 98.56 50 ALA B O 1
ATOM 1535 N N . PHE B 1 51 ? 6.223 20.391 0.016 1 98.75 51 PHE B N 1
ATOM 1536 C CA . PHE B 1 51 ? 6.449 19.188 0.809 1 98.75 51 PHE B CA 1
ATOM 1537 C C . PHE B 1 51 ? 6.859 19.547 2.232 1 98.75 51 PHE B C 1
ATOM 1539 O O . PHE B 1 51 ? 6.398 18.922 3.191 1 98.75 51 PHE B O 1
ATOM 1546 N N . ARG B 1 52 ? 7.695 20.547 2.33 1 98.56 52 ARG B N 1
ATOM 1547 C CA . ARG B 1 52 ? 8.109 21.016 3.648 1 98.56 52 ARG B CA 1
ATOM 1548 C C . ARG B 1 52 ? 6.906 21.484 4.461 1 98.56 52 ARG B C 1
ATOM 1550 O O . ARG B 1 52 ? 6.797 21.172 5.652 1 98.56 52 ARG B O 1
ATOM 1557 N N . ALA B 1 53 ? 6.094 22.203 3.865 1 97.94 53 ALA B N 1
ATOM 1558 C CA . ALA B 1 53 ? 4.898 22.688 4.547 1 97.94 53 ALA B CA 1
ATOM 1559 C C . ALA B 1 53 ? 4.031 21.516 5.02 1 97.94 53 ALA B C 1
ATOM 1561 O O . ALA B 1 53 ? 3.553 21.516 6.16 1 97.94 53 ALA B O 1
ATOM 1562 N N . HIS B 1 54 ? 3.809 20.594 4.172 1 97.19 54 HIS B N 1
ATOM 1563 C CA . HIS B 1 54 ? 3.006 19.406 4.496 1 97.19 54 HIS B CA 1
ATOM 1564 C C . HIS B 1 54 ? 3.615 18.641 5.656 1 97.19 54 HIS B C 1
ATOM 1566 O O . HIS B 1 54 ? 2.936 18.359 6.648 1 97.19 54 HIS B O 1
ATOM 1572 N N . ALA B 1 55 ? 4.875 18.281 5.562 1 98 55 ALA B N 1
ATOM 1573 C CA . ALA B 1 55 ? 5.57 17.547 6.613 1 98 55 ALA B CA 1
ATOM 1574 C C . ALA B 1 55 ? 5.656 18.359 7.898 1 98 55 ALA B C 1
ATOM 1576 O O . ALA B 1 55 ? 5.582 17.812 9 1 98 55 ALA B O 1
ATOM 1577 N N . GLY B 1 56 ? 5.883 19.672 7.734 1 97.69 56 GLY B N 1
ATOM 1578 C CA . GLY B 1 56 ? 5.93 20.562 8.883 1 97.69 56 GLY B CA 1
ATOM 1579 C C . GLY B 1 56 ? 4.656 20.531 9.711 1 97.69 56 GLY B C 1
ATOM 1580 O O . GLY B 1 56 ? 4.707 20.594 10.938 1 97.69 56 GLY B O 1
ATOM 1581 N N . ALA B 1 57 ? 3.561 20.453 9.055 1 95.94 57 ALA B N 1
ATOM 1582 C CA . ALA B 1 57 ? 2.275 20.359 9.75 1 95.94 57 ALA B CA 1
ATOM 1583 C C . ALA B 1 57 ? 2.186 19.094 10.586 1 95.94 57 ALA B C 1
ATOM 1585 O O . ALA B 1 57 ? 1.712 19.125 11.719 1 95.94 57 ALA B O 1
ATOM 1586 N N . ALA B 1 58 ? 2.592 17.969 10.047 1 96.31 58 ALA B N 1
ATOM 1587 C CA . ALA B 1 58 ? 2.611 16.719 10.781 1 96.31 58 ALA B CA 1
ATOM 1588 C C . ALA B 1 58 ? 3.525 16.797 12 1 96.31 58 ALA B C 1
ATOM 1590 O O . ALA B 1 58 ? 3.164 16.359 13.094 1 96.31 58 ALA B O 1
ATOM 1591 N N . VAL B 1 59 ? 4.688 17.375 11.812 1 97.5 59 VAL B N 1
ATOM 1592 C CA . VAL B 1 59 ? 5.664 17.516 12.883 1 97.5 59 VAL B CA 1
ATOM 1593 C C . VAL B 1 59 ? 5.113 18.422 13.977 1 97.5 59 VAL B C 1
ATOM 1595 O O . VAL B 1 59 ? 5.254 18.125 15.172 1 97.5 59 VAL B O 1
ATOM 1598 N N . ALA B 1 60 ? 4.473 19.484 13.562 1 96.44 60 ALA B N 1
ATOM 1599 C CA . ALA B 1 60 ? 3.875 20.406 14.523 1 96.44 60 ALA B CA 1
ATOM 1600 C C . ALA B 1 60 ? 2.818 19.703 15.375 1 96.44 60 ALA B C 1
ATOM 1602 O O . ALA B 1 60 ? 2.637 20.031 16.547 1 96.44 60 ALA B O 1
ATOM 1603 N N . GLY B 1 61 ? 2.168 18.781 14.82 1 96.62 61 GLY B N 1
ATOM 1604 C CA . GLY B 1 61 ? 1.178 17.984 15.531 1 96.62 61 GLY B CA 1
ATOM 1605 C C . GLY B 1 61 ? 1.787 16.844 16.328 1 96.62 61 GLY B C 1
ATOM 1606 O O . GLY B 1 61 ? 1.069 15.969 16.828 1 96.62 61 GLY B O 1
ATOM 1607 N N . ARG B 1 62 ? 3.025 16.688 16.391 1 97.25 62 ARG B N 1
ATOM 1608 C CA . ARG B 1 62 ? 3.746 15.656 17.125 1 97.25 62 ARG B CA 1
ATOM 1609 C C . ARG B 1 62 ? 3.398 14.273 16.594 1 97.25 62 ARG B C 1
ATOM 1611 O O . ARG B 1 62 ? 3.123 13.352 17.375 1 97.25 62 ARG B O 1
ATOM 1618 N N . VAL B 1 63 ? 3.467 14.172 15.352 1 98.06 63 VAL B N 1
ATOM 1619 C CA . VAL B 1 63 ? 3.152 12.914 14.688 1 98.06 63 VAL B CA 1
ATOM 1620 C C . VAL B 1 63 ? 4.172 11.844 15.086 1 98.06 63 VAL B C 1
ATOM 1622 O O . VAL B 1 63 ? 5.352 12.148 15.273 1 98.06 63 VAL B O 1
ATOM 1625 N N . HIS B 1 64 ? 3.701 10.688 15.258 1 98.5 64 HIS B N 1
ATOM 1626 C CA . HIS B 1 64 ? 4.516 9.477 15.336 1 98.5 64 HIS B CA 1
ATOM 1627 C C . HIS B 1 64 ? 4.039 8.422 14.344 1 98.5 64 HIS B C 1
ATOM 1629 O O . HIS B 1 64 ? 2.889 7.98 14.406 1 98.5 64 HIS B O 1
ATOM 1635 N N . GLU B 1 65 ? 4.938 8.023 13.461 1 98.69 65 GLU B N 1
ATOM 1636 C CA . GLU B 1 65 ? 4.629 7.012 12.453 1 98.69 65 GLU B CA 1
ATOM 1637 C C . GLU B 1 65 ? 5.188 5.648 12.852 1 98.69 65 GLU B C 1
ATOM 1639 O O . GLU B 1 65 ? 6.406 5.48 12.953 1 98.69 65 GLU B O 1
ATOM 1644 N N . ASP B 1 66 ? 4.301 4.73 13.133 1 98.69 66 ASP B N 1
ATOM 1645 C CA . ASP B 1 66 ? 4.645 3.314 13.219 1 98.69 66 ASP B CA 1
ATOM 1646 C C . ASP B 1 66 ? 4.543 2.645 11.844 1 98.69 66 ASP B C 1
ATOM 1648 O O . ASP B 1 66 ? 3.449 2.531 11.289 1 98.69 66 ASP B O 1
ATOM 1652 N N . TYR B 1 67 ? 5.703 2.297 11.328 1 98.56 67 TYR B N 1
ATOM 1653 C CA . TYR B 1 67 ? 5.699 1.738 9.984 1 98.56 67 TYR B CA 1
ATOM 1654 C C . TYR B 1 67 ? 5.887 0.226 10.016 1 98.56 67 TYR B C 1
ATOM 1656 O O . TYR B 1 67 ? 6.598 -0.298 10.875 1 98.56 67 TYR B O 1
ATOM 1664 N N . GLY B 1 68 ? 5.164 -0.466 9.133 1 98.12 68 GLY B N 1
ATOM 1665 C CA . GLY B 1 68 ? 5.363 -1.896 8.961 1 98.12 68 GLY B CA 1
ATOM 1666 C C . GLY B 1 68 ? 6.535 -2.236 8.062 1 98.12 68 GLY B C 1
ATOM 1667 O O . GLY B 1 68 ? 7.391 -1.388 7.801 1 98.12 68 GLY B O 1
ATOM 1668 N N . GLU B 1 69 ? 6.582 -3.479 7.633 1 97.69 69 GLU B N 1
ATOM 1669 C CA . GLU B 1 69 ? 7.633 -3.926 6.727 1 97.69 69 GLU B CA 1
ATOM 1670 C C . GLU B 1 69 ? 7.426 -3.365 5.324 1 97.69 69 GLU B C 1
ATOM 1672 O O . GLU B 1 69 ? 6.367 -3.557 4.723 1 97.69 69 GLU B O 1
ATOM 1677 N N . PRO B 1 70 ? 8.453 -2.676 4.836 1 98.88 70 PRO B N 1
ATOM 1678 C CA . PRO B 1 70 ? 8.32 -2.18 3.463 1 98.88 70 PRO B CA 1
ATOM 1679 C C . PRO B 1 70 ? 8.469 -3.287 2.422 1 98.88 70 PRO B C 1
ATOM 1681 O O . PRO B 1 70 ? 9.117 -4.305 2.682 1 98.88 70 PRO B O 1
ATOM 1684 N N . VAL B 1 71 ? 7.828 -3.027 1.268 1 98.94 71 VAL B N 1
ATOM 1685 C CA . VAL B 1 71 ? 8 -3.912 0.12 1 98.94 71 VAL B CA 1
ATOM 1686 C C . VAL B 1 71 ? 8.469 -3.104 -1.089 1 98.94 71 VAL B C 1
ATOM 1688 O O . VAL B 1 71 ? 8.266 -1.889 -1.146 1 98.94 71 VAL B O 1
ATOM 1691 N N . ALA B 1 72 ? 9.109 -3.785 -1.974 1 98.81 72 ALA B N 1
ATOM 1692 C CA . ALA B 1 72 ? 9.539 -3.174 -3.229 1 98.81 72 ALA B CA 1
ATOM 1693 C C . ALA B 1 72 ? 8.594 -3.527 -4.367 1 98.81 72 ALA B C 1
ATOM 1695 O O . ALA B 1 72 ? 7.414 -3.818 -4.137 1 98.81 72 ALA B O 1
ATOM 1696 N N . SER B 1 73 ? 8.992 -3.285 -5.566 1 98.56 73 SER B N 1
ATOM 1697 C CA . SER B 1 73 ? 8.391 -3.711 -6.82 1 98.56 73 SER B CA 1
ATOM 1698 C C . SER B 1 73 ? 9.445 -4.199 -7.809 1 98.56 73 SER B C 1
ATOM 1700 O O . SER B 1 73 ? 10.641 -4.062 -7.559 1 98.56 73 SER B O 1
ATOM 1702 N N . GLN B 1 74 ? 8.992 -4.805 -8.883 1 96.75 74 GLN B N 1
ATOM 1703 C CA . GLN B 1 74 ? 9.977 -5.336 -9.828 1 96.75 74 GLN B CA 1
ATOM 1704 C C . GLN B 1 74 ? 10.133 -4.414 -11.031 1 96.75 74 GLN B C 1
ATOM 1706 O O . GLN B 1 74 ? 10.82 -4.758 -12 1 96.75 74 GLN B O 1
ATOM 1711 N N . ASP B 1 75 ? 9.484 -3.219 -10.945 1 97.62 75 ASP B N 1
ATOM 1712 C CA . ASP B 1 75 ? 9.656 -2.258 -12.031 1 97.62 75 ASP B CA 1
ATOM 1713 C C . ASP B 1 75 ? 10.93 -1.434 -11.836 1 97.62 75 ASP B C 1
ATOM 1715 O O . ASP B 1 75 ? 11.258 -0.584 -12.664 1 97.62 75 ASP B O 1
ATOM 1719 N N . GLY B 1 76 ? 11.586 -1.63 -10.734 1 97.44 76 GLY B N 1
ATOM 1720 C CA . GLY B 1 76 ? 12.812 -0.911 -10.445 1 97.44 76 GLY B CA 1
ATOM 1721 C C . GLY B 1 76 ? 12.578 0.502 -9.945 1 97.44 76 GLY B C 1
ATOM 1722 O O . GLY B 1 76 ? 13.516 1.297 -9.844 1 97.44 76 GLY B O 1
ATOM 1723 N N . LEU B 1 77 ? 11.305 0.804 -9.547 1 98.69 77 LEU B N 1
ATOM 1724 C CA . LEU B 1 77 ? 11.016 2.209 -9.281 1 98.69 77 LEU B CA 1
ATOM 1725 C C . LEU B 1 77 ? 10.312 2.373 -7.934 1 98.69 77 LEU B C 1
ATOM 1727 O O . LEU B 1 77 ? 10.539 3.357 -7.227 1 98.69 77 LEU B O 1
ATOM 1731 N N . HIS B 1 78 ? 9.523 1.439 -7.543 1 98.88 78 HIS B N 1
ATOM 1732 C CA . HIS B 1 78 ? 8.602 1.746 -6.457 1 98.88 78 HIS B CA 1
ATOM 1733 C C . HIS B 1 78 ? 8.938 0.942 -5.203 1 98.88 78 HIS B C 1
ATOM 1735 O O . HIS B 1 78 ? 9.539 -0.128 -5.293 1 98.88 78 HIS B O 1
ATOM 1741 N N . ALA B 1 79 ? 8.547 1.448 -4.082 1 98.94 79 ALA B N 1
ATOM 1742 C CA . ALA B 1 79 ? 8.422 0.787 -2.785 1 98.94 79 ALA B CA 1
ATOM 1743 C C . ALA B 1 79 ? 7.145 1.227 -2.068 1 98.94 79 ALA B C 1
ATOM 1745 O O . ALA B 1 79 ? 6.605 2.299 -2.35 1 98.94 79 ALA B O 1
ATOM 1746 N N . ALA B 1 80 ? 6.617 0.425 -1.218 1 98.94 80 ALA B N 1
ATOM 1747 C CA . ALA B 1 80 ? 5.402 0.702 -0.451 1 98.94 80 ALA B CA 1
ATOM 1748 C C . ALA B 1 80 ? 5.566 0.27 1.004 1 98.94 80 ALA B C 1
ATOM 1750 O O . ALA B 1 80 ? 6.309 -0.667 1.301 1 98.94 80 ALA B O 1
ATOM 1751 N N . VAL B 1 81 ? 4.902 0.938 1.892 1 98.94 81 VAL B N 1
ATOM 1752 C CA . VAL B 1 81 ? 5 0.622 3.312 1 98.94 81 VAL B CA 1
ATOM 1753 C C . VAL B 1 81 ? 3.695 0.983 4.016 1 98.94 81 VAL B C 1
ATOM 1755 O O . VAL B 1 81 ? 3.146 2.066 3.801 1 98.94 81 VAL B O 1
ATOM 1758 N N . PRO B 1 82 ? 3.08 0.056 4.793 1 98.94 82 PRO B N 1
ATOM 1759 C CA . PRO B 1 82 ? 1.962 0.441 5.656 1 98.94 82 PRO B CA 1
ATOM 1760 C C . PRO B 1 82 ? 2.406 1.255 6.867 1 98.94 82 PRO B C 1
ATOM 1762 O O . PRO B 1 82 ? 3.465 0.986 7.441 1 98.94 82 PRO B O 1
ATOM 1765 N N . VAL B 1 83 ? 1.601 2.238 7.219 1 98.88 83 VAL B N 1
ATOM 1766 C CA . VAL B 1 83 ? 1.964 3.145 8.305 1 98.88 83 VAL B CA 1
ATOM 1767 C C . VAL B 1 83 ? 0.737 3.441 9.164 1 98.88 83 VAL B C 1
ATOM 1769 O O . VAL B 1 83 ? -0.378 3.551 8.648 1 98.88 83 VAL B O 1
ATOM 1772 N N . THR B 1 84 ? 0.883 3.473 10.43 1 98.81 84 THR B N 1
ATOM 1773 C CA . THR B 1 84 ? -0.06 4.059 11.375 1 98.81 84 THR B CA 1
ATOM 1774 C C . THR B 1 84 ? 0.521 5.32 12.008 1 98.81 84 THR B C 1
ATOM 1776 O O . THR B 1 84 ? 1.502 5.25 12.75 1 98.81 84 THR B O 1
ATOM 1779 N N . ALA B 1 85 ? -0.07 6.414 11.695 1 98.44 85 ALA B N 1
ATOM 1780 C CA . ALA B 1 85 ? 0.39 7.691 12.227 1 98.44 85 ALA B CA 1
ATOM 1781 C C . ALA B 1 85 ? -0.522 8.18 13.352 1 98.44 85 ALA B C 1
ATOM 1783 O O . ALA B 1 85 ? -1.746 8.195 13.195 1 98.44 85 ALA B O 1
ATOM 1784 N N . THR B 1 86 ? 0.034 8.508 14.445 1 98.12 86 THR B N 1
ATOM 1785 C CA . THR B 1 86 ? -0.688 9.148 15.547 1 98.12 86 THR B CA 1
ATOM 1786 C C . THR B 1 86 ? -0.169 10.562 15.781 1 98.12 86 THR B C 1
ATOM 1788 O O . THR B 1 86 ? 1.039 10.805 15.727 1 98.12 86 THR B O 1
ATOM 1791 N N . MET B 1 87 ? -1.07 11.492 15.969 1 96.81 87 MET B N 1
ATOM 1792 C CA . MET B 1 87 ? -0.694 12.891 16.156 1 96.81 87 MET B CA 1
ATOM 1793 C C . MET B 1 87 ? -1.73 13.625 17 1 96.81 87 MET B C 1
ATOM 1795 O O . MET B 1 87 ? -2.803 13.086 17.281 1 96.81 87 MET B O 1
ATOM 1799 N N . ASP B 1 88 ? -1.37 14.781 17.406 1 96.25 88 ASP B N 1
ATOM 1800 C CA . ASP B 1 88 ? -2.326 15.648 18.078 1 96.25 88 ASP B CA 1
ATOM 1801 C C . ASP B 1 88 ? -3.432 16.109 17.141 1 96.25 88 ASP B C 1
ATOM 1803 O O . ASP B 1 88 ? -3.191 16.297 15.938 1 96.25 88 ASP B O 1
ATOM 1807 N N . TYR B 1 89 ? -4.578 16.25 17.703 1 95.62 89 TYR B N 1
ATOM 1808 C CA . TYR B 1 89 ? -5.68 16.781 16.906 1 95.62 89 TYR B CA 1
ATOM 1809 C C . TYR B 1 89 ? -5.352 18.188 16.391 1 95.62 89 TYR 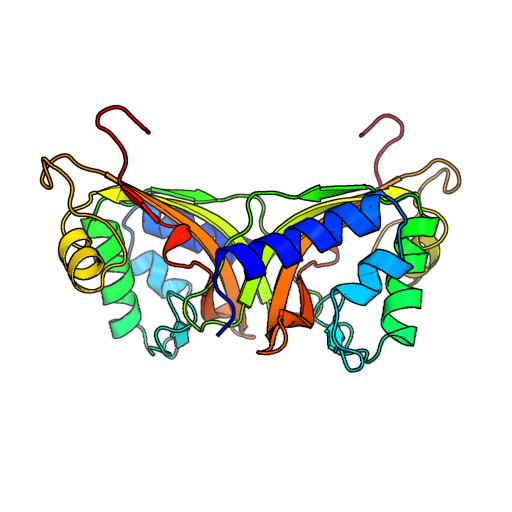B C 1
ATOM 1811 O O . TYR B 1 89 ? -5.676 18.516 15.258 1 95.62 89 TYR B O 1
ATOM 1819 N N . LEU B 1 90 ? -4.793 18.953 17.312 1 93.12 90 LEU B N 1
ATOM 1820 C CA . LEU B 1 90 ? -4.344 20.281 16.891 1 93.12 90 LEU B CA 1
ATOM 1821 C C . LEU B 1 90 ? -2.938 20.219 16.312 1 93.12 90 LEU B C 1
ATOM 1823 O O . LEU B 1 90 ? -2.107 19.422 16.75 1 93.12 90 LEU B O 1
ATOM 1827 N N . PRO B 1 91 ? -2.627 20.938 15.25 1 92.75 91 PRO B N 1
ATOM 1828 C CA . PRO B 1 91 ? -3.391 22.062 14.719 1 92.75 91 PRO B CA 1
ATOM 1829 C C . PRO B 1 91 ? -4.273 21.688 13.539 1 92.75 91 PRO B C 1
ATOM 1831 O O . PRO B 1 91 ? -5.145 22.469 13.133 1 92.75 91 PRO B O 1
ATOM 1834 N N . ASN B 1 92 ? -4.117 20.516 13.039 1 89.81 92 ASN B N 1
ATOM 1835 C CA . ASN B 1 92 ? -4.695 20.203 11.734 1 89.81 92 ASN B CA 1
ATOM 1836 C C . ASN B 1 92 ? -6.121 19.672 11.859 1 89.81 92 ASN B C 1
ATOM 1838 O O . ASN B 1 92 ? -6.875 19.672 10.891 1 89.81 92 ASN B O 1
ATOM 1842 N N . GLY B 1 93 ? -6.488 19.281 13.008 1 91.56 93 GLY B N 1
ATOM 1843 C CA . GLY B 1 93 ? -7.77 18.641 13.273 1 91.56 93 GLY B CA 1
ATOM 1844 C C . GLY B 1 93 ? -8.953 19.469 12.805 1 91.56 93 GLY B C 1
ATOM 1845 O O . GLY B 1 93 ? -9.852 18.953 12.141 1 91.56 93 GLY B O 1
ATOM 1846 N N . PRO B 1 94 ? -8.984 20.75 13.094 1 90.81 94 PRO B N 1
ATOM 1847 C CA . PRO B 1 94 ? -10.117 21.594 12.711 1 90.81 94 PRO B CA 1
ATOM 1848 C C . PRO B 1 94 ? -10.336 21.641 11.203 1 90.81 94 PRO B C 1
ATOM 1850 O O . PRO B 1 94 ? -11.477 21.688 10.742 1 90.81 94 PRO B O 1
ATOM 1853 N N . PHE B 1 95 ? -9.32 21.656 10.43 1 90.75 95 PHE B N 1
ATOM 1854 C CA . PHE B 1 95 ? -9.43 21.609 8.977 1 90.75 95 PHE B CA 1
ATOM 1855 C C . PHE B 1 95 ? -10.086 20.297 8.531 1 90.75 95 PHE B C 1
ATOM 1857 O O . PHE B 1 95 ? -11 20.312 7.695 1 90.75 95 PHE B O 1
ATOM 1864 N N . LEU B 1 96 ? -9.664 19.203 9.117 1 90.5 96 LEU B N 1
ATOM 1865 C CA . LEU B 1 96 ? -10.242 17.891 8.805 1 90.5 96 LEU B CA 1
ATOM 1866 C C . LEU B 1 96 ? -11.719 17.844 9.203 1 90.5 96 LEU B C 1
ATOM 1868 O O . LEU B 1 96 ? -12.539 17.266 8.484 1 90.5 96 LEU B O 1
ATOM 1872 N N . ALA B 1 97 ? -11.984 18.438 10.297 1 91.62 97 ALA B N 1
ATOM 1873 C CA . ALA B 1 97 ? -13.367 18.453 10.781 1 91.62 97 ALA B CA 1
ATOM 1874 C C . ALA B 1 97 ? -14.258 19.281 9.852 1 91.62 97 ALA B C 1
ATOM 1876 O O . ALA B 1 97 ? -15.398 18.906 9.586 1 91.62 97 ALA B O 1
ATOM 1877 N N . GLN B 1 98 ? -13.812 20.391 9.359 1 90.25 98 GLN B N 1
ATOM 1878 C CA . GLN B 1 98 ? -14.547 21.281 8.469 1 90.25 98 GLN B CA 1
ATOM 1879 C C . GLN B 1 98 ? -14.953 20.562 7.188 1 90.25 98 GLN B C 1
ATOM 1881 O O . GLN B 1 98 ? -16.031 20.797 6.641 1 90.25 98 GLN B O 1
ATOM 1886 N N . TYR B 1 99 ? -14.148 19.625 6.828 1 87.94 99 TYR B N 1
ATOM 1887 C CA . TYR B 1 99 ? -14.414 18.891 5.598 1 87.94 99 TYR B CA 1
ATOM 1888 C C . TYR B 1 99 ? -15.078 17.562 5.895 1 87.94 99 TYR B C 1
ATOM 1890 O O . TYR B 1 99 ? -15.195 16.703 5.012 1 87.94 99 TYR B O 1
ATOM 1898 N N . GLY B 1 100 ? -15.445 17.406 7.141 1 88 100 GLY B N 1
ATOM 1899 C CA . GLY B 1 100 ? -16.219 16.234 7.539 1 88 100 GLY B CA 1
ATOM 1900 C C . GLY B 1 100 ? -15.391 14.969 7.609 1 88 100 GLY B C 1
ATOM 1901 O O . GLY B 1 100 ? -15.93 13.859 7.531 1 88 100 GLY B O 1
ATOM 1902 N N . VAL B 1 101 ? -14.125 15.125 7.68 1 89.25 101 VAL B N 1
ATOM 1903 C CA . VAL B 1 101 ? -13.219 13.984 7.711 1 89.25 101 VAL B CA 1
ATOM 1904 C C . VAL B 1 101 ? -13.195 13.383 9.117 1 89.25 101 VAL B C 1
ATOM 1906 O O . VAL B 1 101 ? -13.125 12.156 9.273 1 89.25 101 VAL B O 1
ATOM 1909 N N . VAL B 1 102 ? -13.289 14.156 10.117 1 90.88 102 VAL B N 1
ATOM 1910 C CA . VAL B 1 102 ? -13.336 13.695 11.5 1 90.88 102 VAL B CA 1
ATOM 1911 C C . VAL B 1 102 ? -14.422 14.453 12.258 1 90.88 102 VAL B C 1
ATOM 1913 O O . VAL B 1 102 ? -14.805 15.562 11.867 1 90.88 102 VAL B O 1
ATOM 1916 N N . GLN B 1 103 ? -14.898 13.867 13.281 1 88.88 103 GLN B N 1
ATOM 1917 C CA . GLN B 1 103 ? -15.773 14.57 14.211 1 88.88 103 GLN B CA 1
ATOM 1918 C C . GLN B 1 103 ? -14.969 15.336 15.25 1 88.88 103 GLN B C 1
ATOM 1920 O O . GLN B 1 103 ? -13.992 14.812 15.797 1 88.88 103 GLN B O 1
ATOM 1925 N N . PRO B 1 104 ? -15.398 16.547 15.516 1 90.06 104 PRO B N 1
ATOM 1926 C CA . PRO B 1 104 ? -14.68 17.312 16.547 1 90.06 104 PRO B CA 1
ATOM 1927 C C . PRO B 1 104 ? -14.75 16.672 17.922 1 90.06 104 PRO B C 1
ATOM 1929 O O . PRO B 1 104 ? -15.812 16.203 18.328 1 90.06 104 PRO B O 1
ATOM 1932 N N . PRO B 1 105 ? -13.586 16.578 18.516 1 92.12 105 PRO B N 1
ATOM 1933 C CA . PRO B 1 105 ? -13.57 16 19.859 1 92.12 105 PRO B CA 1
ATOM 1934 C C . PRO B 1 105 ? -14.094 16.984 20.922 1 92.12 105 PRO B C 1
ATOM 1936 O O . PRO B 1 105 ? -14.164 18.188 20.672 1 92.12 105 PRO B O 1
ATOM 1939 N N . VAL B 1 106 ? -14.406 16.438 22.094 1 89.62 106 VAL B N 1
ATOM 1940 C CA . VAL B 1 106 ? -14.906 17.203 23.219 1 89.62 106 VAL B CA 1
ATOM 1941 C C . VAL B 1 106 ? -13.836 18.188 23.688 1 89.62 106 VAL B C 1
ATOM 1943 O O . VAL B 1 106 ? -14.133 19.344 24.016 1 89.62 106 VAL B O 1
ATOM 1946 N N . ASP B 1 107 ? -12.586 17.75 23.656 1 92.88 107 ASP B N 1
ATOM 1947 C CA . ASP B 1 107 ? -11.445 18.562 24.078 1 92.88 107 ASP B CA 1
ATOM 1948 C C . ASP B 1 107 ? -10.344 18.562 23.016 1 92.88 107 ASP B C 1
ATOM 1950 O O . ASP B 1 107 ? -9.398 17.781 23.109 1 92.88 107 ASP B O 1
ATOM 1954 N N . PRO B 1 108 ? -10.453 19.453 22.109 1 92.69 108 PRO B N 1
ATOM 1955 C CA . PRO B 1 108 ? -9.492 19.484 21 1 92.69 108 PRO B CA 1
ATOM 1956 C C . PRO B 1 108 ? -8.047 19.641 21.469 1 92.69 108 PRO B C 1
ATOM 1958 O O . PRO B 1 108 ? -7.129 19.125 20.828 1 92.69 108 PRO B O 1
ATOM 1961 N N . ALA B 1 109 ? -7.816 20.312 22.562 1 92.62 109 ALA B N 1
ATOM 1962 C CA . ALA B 1 109 ? -6.461 20.609 23.016 1 92.62 109 ALA B CA 1
ATOM 1963 C C . ALA B 1 109 ? -5.762 19.344 23.5 1 92.62 109 ALA B C 1
ATOM 1965 O O . ALA B 1 109 ? -4.531 19.234 23.438 1 92.62 109 ALA B O 1
ATOM 1966 N N . ARG B 1 110 ? -6.516 18.281 23.891 1 93.69 110 ARG B N 1
ATOM 1967 C CA . ARG B 1 110 ? -5.918 17.078 24.453 1 93.69 110 ARG B CA 1
ATOM 1968 C C . ARG B 1 110 ? -6.156 15.875 23.547 1 93.69 110 ARG B C 1
ATOM 1970 O O . ARG B 1 110 ? -5.617 14.797 23.781 1 93.69 110 ARG B O 1
ATOM 1977 N N . ALA B 1 111 ? -6.949 16.078 22.562 1 94.62 111 ALA B N 1
ATOM 1978 C CA . ALA B 1 111 ? -7.34 14.961 21.703 1 94.62 111 ALA B CA 1
ATOM 1979 C C . ALA B 1 111 ? -6.211 14.578 20.75 1 94.62 111 ALA B C 1
ATOM 1981 O O . ALA B 1 111 ? -5.398 15.422 20.375 1 94.62 111 ALA B O 1
ATOM 1982 N N . ARG B 1 112 ? -6.18 13.32 20.484 1 95.88 112 ARG B N 1
ATOM 1983 C CA . ARG B 1 112 ? -5.266 12.766 19.484 1 95.88 112 ARG B CA 1
ATOM 1984 C C . ARG B 1 112 ? -6.035 12.102 18.344 1 95.88 112 ARG B C 1
ATOM 1986 O O . ARG B 1 112 ? -7.238 11.867 18.453 1 95.88 112 ARG B O 1
ATOM 1993 N N . MET B 1 113 ? -5.363 11.883 17.266 1 96.06 113 MET B N 1
ATOM 1994 C CA . MET B 1 113 ? -5.961 11.172 16.125 1 96.06 113 MET B CA 1
ATOM 1995 C C . MET B 1 113 ? -4.969 10.188 15.523 1 96.06 113 MET B C 1
ATOM 1997 O O . MET B 1 113 ? -3.758 10.328 15.695 1 96.06 113 MET B O 1
ATOM 2001 N N . ARG B 1 114 ? -5.484 9.203 14.938 1 97.25 114 ARG B N 1
ATOM 2002 C CA . ARG B 1 114 ? -4.723 8.148 14.273 1 97.25 114 ARG B CA 1
ATOM 2003 C C . ARG B 1 114 ? -5.148 7.996 12.82 1 97.25 114 ARG B C 1
ATOM 2005 O O . ARG B 1 114 ? -6.344 8.016 12.508 1 97.25 114 ARG B O 1
ATOM 2012 N N . VAL B 1 115 ? -4.203 7.973 11.945 1 98 115 VAL B N 1
ATOM 2013 C CA . VAL B 1 115 ? -4.445 7.719 10.523 1 98 115 VAL B CA 1
ATOM 2014 C C . VAL B 1 115 ? -3.703 6.457 10.094 1 98 115 VAL B C 1
ATOM 2016 O O . VAL B 1 115 ? -2.496 6.332 10.305 1 98 115 VAL B O 1
ATOM 2019 N N . ARG B 1 116 ? -4.391 5.555 9.578 1 98.69 116 ARG B N 1
ATOM 2020 C CA . ARG B 1 116 ? -3.77 4.41 8.914 1 98.69 116 ARG B CA 1
ATOM 2021 C C . ARG B 1 116 ? -3.682 4.633 7.406 1 98.69 116 ARG B C 1
ATOM 2023 O O . ARG B 1 116 ? -4.652 5.062 6.777 1 98.69 116 ARG B O 1
ATOM 2030 N N . TYR B 1 117 ? -2.492 4.375 6.797 1 98.88 117 TYR B N 1
ATOM 2031 C CA . TYR B 1 117 ? -2.336 4.586 5.363 1 98.88 117 TYR B CA 1
ATOM 2032 C C . TYR B 1 117 ? -1.264 3.666 4.789 1 98.88 117 TYR B C 1
ATOM 2034 O O . TYR B 1 117 ? -0.525 3.021 5.539 1 98.88 117 TYR B O 1
ATOM 2042 N N . VAL B 1 118 ? -1.263 3.508 3.492 1 98.94 118 VAL B N 1
ATOM 2043 C CA . VAL B 1 118 ? -0.168 2.916 2.729 1 98.94 118 VAL B CA 1
ATOM 2044 C C . VAL B 1 118 ? 0.553 4.004 1.934 1 98.94 118 VAL B C 1
ATOM 2046 O O . VAL B 1 118 ? -0.081 4.785 1.223 1 98.94 118 VAL B O 1
ATOM 2049 N N . MET B 1 119 ? 1.828 4.113 2.152 1 99 119 MET B N 1
ATOM 2050 C CA . MET B 1 119 ? 2.666 5.035 1.394 1 99 119 MET B CA 1
ATOM 2051 C C . MET B 1 119 ? 3.387 4.316 0.26 1 99 119 MET B C 1
ATOM 2053 O O . MET B 1 119 ? 3.984 3.26 0.472 1 99 119 MET B O 1
ATOM 2057 N N . VAL B 1 120 ? 3.268 4.812 -0.966 1 99 120 VAL B N 1
ATOM 2058 C CA . VAL B 1 120 ? 4.012 4.34 -2.129 1 99 120 VAL B CA 1
ATOM 2059 C C . VAL B 1 120 ? 4.945 5.441 -2.629 1 99 120 VAL B C 1
ATOM 2061 O O . VAL B 1 120 ? 4.508 6.574 -2.859 1 99 120 VAL B O 1
ATOM 2064 N N . VAL B 1 121 ? 6.195 5.094 -2.789 1 98.94 121 VAL B N 1
ATOM 2065 C CA . VAL B 1 121 ? 7.145 6.062 -3.326 1 98.94 121 VAL B CA 1
ATOM 2066 C C . VAL B 1 121 ? 7.676 5.574 -4.672 1 98.94 121 VAL B C 1
ATOM 2068 O O . VAL B 1 121 ? 7.73 4.367 -4.922 1 98.94 121 VAL B O 1
ATOM 2071 N N . LYS B 1 122 ? 7.957 6.504 -5.531 1 98.94 122 LYS B N 1
ATOM 2072 C CA . LYS B 1 122 ? 8.719 6.285 -6.762 1 98.94 122 LYS B CA 1
ATOM 2073 C C . LYS B 1 122 ? 10.109 6.895 -6.66 1 98.94 122 LYS B C 1
ATOM 2075 O O . LYS B 1 122 ? 10.258 8.094 -6.414 1 98.94 122 LYS B O 1
ATOM 2080 N N . VAL B 1 123 ? 11.086 6.102 -6.918 1 98.88 123 VAL B N 1
ATOM 2081 C CA . VAL B 1 123 ? 12.477 6.531 -6.77 1 98.88 123 VAL B CA 1
ATOM 2082 C C . VAL B 1 123 ? 13.125 6.645 -8.148 1 98.88 123 VAL B C 1
ATOM 2084 O O . VAL B 1 123 ? 13.07 5.711 -8.945 1 98.88 123 VAL B O 1
ATOM 2087 N N . GLY B 1 124 ? 13.727 7.766 -8.375 1 98.25 124 GLY B N 1
ATOM 2088 C CA . GLY B 1 124 ? 14.406 7.988 -9.641 1 98.25 124 GLY B CA 1
ATOM 2089 C C . GLY B 1 124 ? 15.828 7.465 -9.656 1 98.25 124 GLY B C 1
ATOM 2090 O O . GLY B 1 124 ? 16.312 6.941 -8.648 1 98.25 124 GLY B O 1
ATOM 2091 N N . PRO B 1 125 ? 16.438 7.625 -10.828 1 96.62 125 PRO B N 1
ATOM 2092 C CA . PRO B 1 125 ? 17.797 7.09 -10.992 1 96.62 125 PRO B CA 1
ATOM 2093 C C . PRO B 1 125 ? 18.812 7.77 -10.078 1 96.62 125 PRO B C 1
ATOM 2095 O O . PRO B 1 125 ? 19.859 7.199 -9.781 1 96.62 125 PRO B O 1
ATOM 2098 N N . SER B 1 126 ? 18.547 8.984 -9.609 1 96.88 126 SER B N 1
ATOM 2099 C CA . SER B 1 126 ? 19.453 9.719 -8.719 1 96.88 126 SER B CA 1
ATOM 2100 C C . SER B 1 126 ? 19.422 9.133 -7.312 1 96.88 126 SER B C 1
ATOM 2102 O O . SER B 1 126 ? 20.266 9.484 -6.477 1 96.88 126 SER B O 1
ATOM 2104 N N . GLY B 1 127 ? 18.391 8.281 -7.09 1 98.25 127 GLY B N 1
ATOM 2105 C CA . GLY B 1 127 ? 18.25 7.719 -5.754 1 98.25 127 GLY B CA 1
ATOM 2106 C C . GLY B 1 127 ? 17.359 8.555 -4.852 1 98.25 127 GLY B C 1
ATOM 2107 O O . GLY B 1 127 ? 17.297 8.312 -3.643 1 98.25 127 GLY B O 1
ATOM 2108 N N . LEU B 1 128 ? 16.719 9.508 -5.418 1 98.81 128 LEU B N 1
ATOM 2109 C CA . LEU B 1 128 ? 15.805 10.359 -4.664 1 98.81 128 LEU B CA 1
ATOM 2110 C C . LEU B 1 128 ? 14.352 10.016 -4.988 1 98.81 128 LEU B C 1
ATOM 2112 O O . LEU B 1 128 ? 14.055 9.547 -6.086 1 98.81 128 LEU B O 1
ATOM 2116 N N . ILE B 1 129 ? 13.508 10.242 -4.016 1 98.94 129 ILE B N 1
ATOM 2117 C CA . ILE B 1 129 ? 12.078 10.031 -4.238 1 98.94 129 ILE B CA 1
ATOM 2118 C C . ILE B 1 129 ? 11.531 11.117 -5.16 1 98.94 129 ILE B C 1
ATOM 2120 O O . ILE B 1 129 ? 11.648 12.305 -4.863 1 98.94 129 ILE B O 1
ATOM 2124 N N . GLU B 1 130 ? 10.922 10.68 -6.223 1 98.94 130 GLU B N 1
ATOM 2125 C CA . GLU B 1 130 ? 10.367 11.617 -7.195 1 98.94 130 GLU B CA 1
ATOM 2126 C C . GLU B 1 130 ? 8.859 11.758 -7.02 1 98.94 130 GLU B C 1
ATOM 2128 O O . GLU B 1 130 ? 8.273 12.766 -7.43 1 98.94 130 GLU B O 1
ATOM 2133 N N . GLU B 1 131 ? 8.242 10.766 -6.508 1 98.94 131 GLU B N 1
ATOM 2134 C CA . GLU B 1 131 ? 6.812 10.773 -6.242 1 98.94 131 GLU B CA 1
ATOM 2135 C C . GLU B 1 131 ? 6.492 10.102 -4.91 1 98.94 131 GLU B C 1
ATOM 2137 O O . GLU B 1 131 ? 7.121 9.102 -4.547 1 98.94 131 GLU B O 1
ATOM 2142 N N . MET B 1 132 ? 5.516 10.602 -4.227 1 98.94 132 MET B N 1
ATOM 2143 C CA . MET B 1 132 ? 5 9.992 -3.004 1 98.94 132 MET B CA 1
ATOM 2144 C C . MET B 1 132 ? 3.475 10.055 -2.967 1 98.94 132 MET B C 1
ATOM 2146 O O . MET B 1 132 ? 2.889 11.125 -3.152 1 98.94 132 MET B O 1
ATOM 2150 N N . ARG B 1 133 ? 2.824 8.93 -2.777 1 98.88 133 ARG B N 1
ATOM 2151 C CA . ARG B 1 133 ? 1.374 8.836 -2.656 1 98.88 133 ARG B CA 1
ATOM 2152 C C . ARG B 1 133 ? 0.979 8.141 -1.354 1 98.88 133 ARG B C 1
ATOM 2154 O O . ARG B 1 133 ? 1.524 7.09 -1.012 1 98.88 133 ARG B O 1
ATOM 2161 N N . ALA B 1 134 ? 0.1 8.727 -0.633 1 98.94 134 ALA B N 1
ATOM 2162 C CA . ALA B 1 134 ? -0.454 8.117 0.573 1 98.94 134 ALA B CA 1
ATOM 2163 C C . ALA B 1 134 ? -1.91 7.715 0.364 1 98.94 134 ALA B C 1
ATOM 2165 O O . ALA B 1 134 ? -2.762 8.562 0.078 1 98.94 134 ALA B O 1
ATOM 2166 N N . PHE B 1 135 ? -2.193 6.43 0.528 1 98.94 135 PHE B N 1
ATOM 2167 C CA . PHE B 1 135 ? -3.555 5.914 0.432 1 98.94 135 PHE B CA 1
ATOM 2168 C C . PHE B 1 135 ? -4.211 5.859 1.807 1 98.94 135 PHE B C 1
ATOM 2170 O O . PHE B 1 135 ? -3.809 5.062 2.658 1 98.94 135 PHE B O 1
ATOM 2177 N N . TRP B 1 136 ? -5.188 6.711 1.979 1 98.75 136 TRP B N 1
ATOM 2178 C CA . TRP B 1 136 ? -6.086 6.664 3.127 1 98.75 136 TRP B CA 1
ATOM 2179 C C . TRP B 1 136 ? -7.383 7.406 2.832 1 98.75 136 TRP B C 1
ATOM 2181 O O . TRP B 1 136 ? -7.387 8.398 2.098 1 98.75 136 TRP B O 1
ATOM 2191 N N . GLY B 1 137 ? -8.469 6.875 3.34 1 97.81 137 GLY B N 1
ATOM 2192 C CA . GLY B 1 137 ? -9.773 7.516 3.242 1 97.81 137 GLY B CA 1
ATOM 2193 C C . GLY B 1 137 ? -10.219 8.156 4.543 1 97.81 137 GLY B C 1
ATOM 2194 O O . GLY B 1 137 ? -9.477 8.164 5.527 1 97.81 137 GLY B O 1
ATOM 2195 N N . ARG B 1 138 ? -11.391 8.719 4.477 1 95.5 138 ARG B N 1
ATOM 2196 C CA . ARG B 1 138 ? -11.977 9.328 5.668 1 95.5 138 ARG B CA 1
ATOM 2197 C C . ARG B 1 138 ? -12.172 8.297 6.773 1 95.5 138 ARG B C 1
ATOM 2199 O O . ARG B 1 138 ? -12.023 8.609 7.957 1 95.5 138 ARG B O 1
ATOM 2206 N N . SER B 1 139 ? -12.461 7.086 6.41 1 96.69 139 SER B N 1
ATOM 2207 C CA . SER B 1 139 ? -12.711 6.008 7.367 1 96.69 139 SER B CA 1
ATOM 2208 C C . SER B 1 139 ? -11.406 5.535 8.008 1 96.69 139 SER B C 1
ATOM 2210 O O . SER B 1 139 ? -11.422 4.723 8.93 1 96.69 139 SER B O 1
ATOM 2212 N N . ASP B 1 140 ? -10.32 6.023 7.547 1 98.06 140 ASP B N 1
ATOM 2213 C CA . ASP B 1 140 ? -9.031 5.547 8.039 1 98.06 140 ASP B CA 1
ATOM 2214 C C . ASP B 1 140 ? -8.469 6.492 9.102 1 98.06 140 ASP B C 1
ATOM 2216 O O . ASP B 1 140 ? -7.352 6.301 9.578 1 98.06 140 ASP B O 1
ATOM 2220 N N . ILE B 1 141 ? -9.164 7.539 9.398 1 96.81 141 ILE B N 1
ATOM 2221 C CA . ILE B 1 141 ? -8.781 8.453 10.469 1 96.81 141 ILE B CA 1
ATOM 2222 C C . ILE B 1 141 ? -9.742 8.297 11.648 1 96.81 141 ILE B C 1
ATOM 2224 O O . ILE B 1 141 ? -10.953 8.172 11.461 1 96.81 141 ILE B O 1
ATOM 2228 N N . THR B 1 142 ? -9.195 8.211 12.828 1 94.62 142 THR B N 1
ATOM 2229 C CA . THR B 1 142 ? -9.977 8.094 14.047 1 94.62 142 THR B CA 1
ATOM 2230 C C . THR B 1 142 ? -9.5 9.094 15.094 1 94.62 142 THR B C 1
ATOM 2232 O O . THR B 1 142 ? -8.297 9.242 15.312 1 94.62 142 THR B O 1
ATOM 2235 N N . VAL B 1 143 ? -10.336 9.836 15.68 1 93.75 143 VAL B N 1
ATOM 2236 C CA . VAL B 1 143 ? -10.023 10.617 16.875 1 93.75 143 VAL B CA 1
ATOM 2237 C C . VAL B 1 143 ? -9.969 9.695 18.094 1 93.75 143 VAL B C 1
ATOM 2239 O O . VAL B 1 143 ? -10.898 8.922 18.344 1 93.75 143 VAL B O 1
ATOM 2242 N N . LEU B 1 144 ? -8.914 9.766 18.75 1 93.06 144 LEU B N 1
ATOM 2243 C CA . LEU B 1 144 ? -8.656 8.828 19.844 1 93.06 144 LEU B CA 1
ATOM 2244 C C . LEU B 1 144 ? -9.305 9.305 21.141 1 93.06 144 LEU B C 1
ATOM 2246 O O . LEU B 1 144 ? -9.312 10.508 21.422 1 93.06 144 LEU B O 1
ATOM 2250 N N . ALA B 1 145 ? -9.953 8.398 21.844 1 82.5 145 ALA B N 1
ATOM 2251 C CA . ALA B 1 145 ? -10.477 8.703 23.172 1 82.5 145 ALA B CA 1
ATOM 2252 C C . ALA B 1 145 ? -9.344 8.984 24.141 1 82.5 145 ALA B C 1
ATOM 2254 O O . ALA B 1 145 ? -8.227 8.5 23.969 1 82.5 145 ALA B O 1
ATOM 2255 N N . PRO B 1 146 ? -9.656 9.859 25.062 1 75 146 PRO B N 1
ATOM 2256 C CA . PRO B 1 146 ? -8.633 10.102 26.078 1 75 146 PRO B CA 1
ATOM 2257 C C . PRO B 1 146 ? -8.055 8.812 26.656 1 75 146 PRO B C 1
ATOM 2259 O O . PRO B 1 146 ? -8.805 7.871 26.938 1 75 146 PRO B O 1
ATOM 2262 N N . GLY B 1 147 ? -6.766 8.547 26.609 1 69.12 147 GLY B N 1
ATOM 2263 C CA . GLY B 1 147 ? -6.094 7.371 27.141 1 69.12 147 GLY B CA 1
ATOM 2264 C C . GLY B 1 147 ? -5.77 6.34 26.078 1 69.12 147 GLY B C 1
ATOM 2265 O O . GLY B 1 147 ? -5.062 5.363 26.344 1 69.12 147 GLY B O 1
ATOM 2266 N N . GLN B 1 148 ? -6.441 6.473 25 1 60.25 148 GLN B N 1
ATOM 2267 C CA . GLN B 1 148 ? -6.184 5.535 23.906 1 60.25 148 GLN B CA 1
ATOM 2268 C C . GLN B 1 148 ? -4.918 5.91 23.156 1 60.25 148 GLN B C 1
ATOM 2270 O O . GLN B 1 148 ? -4.629 7.09 22.953 1 60.25 148 GLN B O 1
ATOM 2275 N N . ASP B 1 149 ? -3.715 5.027 23.156 1 58.53 149 ASP B N 1
ATOM 2276 C CA . ASP B 1 149 ? -2.533 5.242 22.312 1 58.53 149 ASP B CA 1
ATOM 2277 C C . ASP B 1 149 ? -2.633 4.457 21.016 1 58.53 149 ASP B C 1
ATOM 2279 O O . ASP B 1 149 ? -3.205 3.363 20.984 1 58.53 149 ASP B O 1
#

Nearest PDB structures (foldseek):
  4rzm-assembly1_A  TM=9.685E-01  e=3.461E-21  Streptomyces lasalocidi
  4rzm-assembly2_B  TM=9.633E-01  e=3.252E-21  Streptomyces lasalocidi
  3wmd-assembly1_A  TM=9.808E-01  e=5.042E-20  Streptomyces virginiae
  5cxo-assembly1_A  TM=9.260E-01  e=3.315E-13  Streptomyces albus
  1w6y-assembly1_A-2  TM=9.127E-01  e=2.784E-08  Pseudomonas putida

Radius of gyration: 19.81 Å; Cα contacts (8 Å, |Δi|>4): 706; chains: 2; bounding box: 40×55×46 Å

Sequence (298 aa):
MVDEATRKELAVEHCRRVNEGDLDGLLKLYDEAVRFEDPVGSGWRVGHAAFRAHAGAAVAGRVHEDYGEPVASQDGLHAAVPVTATMDYLPNGPFLAQYGVVQPPVDPARARMRVRYVMVVKVGPSGLIEEMRAFWGRSDITVLAPGQDMVDEATRKELAVEHCRRVNEGDLDGLLKLYDEAVRFEDPVGSGWRVGHAAFRAHAGAAVAGRVHEDYGEPVASQDGLHAAVPVTATMDYLPNGPFLAQYGVVQPPVDPARARMRVRYVMVVKVGPSGLIEEMRAFWGRSDITVLAPGQD

Organism: Streptomyces rubellomurinus (strain ATCC 31215) (NCBI:txid359131)

Foldseek 3Di:
DDDWVLQQVLVVVLQVCLLVVPLVVNLVQADQFAWEPVAVVPDIDTGSVVVSVVSNQCVVQNKHKDKDRKGADPVNWKIKIKIKIKGQCPPCVVVCVVVPLAPDDPDSRQKMKIAIWMKMFTADPVSHTRYIYIHGGSVRMYIDDVPGD/DDDWVLQQVLVVVLQVCLLVVPLVVNLVQADQFAWEDVAVVNDIDTGSVVVSVVSNQCVVQNKHKDKDRKGADPVNWKIKIKIKIKGQCPPCVVVCVVVVLAPDDPDSRQKMKIAIWMKMFTADPVSHTRYIYIHGGSVRMYIDDVPGD

InterPro domains:
  IPR032710 NTF2-like domain superfamily [SSF54427] (1-140)
  IPR037401 SnoaL-like domain [PF12680] (13-131)

Secondary structure (DSSP, 8-state):
---HHHHHHHHHHHHHHHHHT-HHHHHTTEEEEEEEESSTTS--EEHHHHHHHHHHHHHHTT-EEEE---EE-SSSSEEEEEEEEEEESTTTHHHHHHTTSSPPPS-TTT-EEEEEEEEEEEE-TTSSEEEEEEE--GGGEEEEPTT--/---HHHHHHHHHHHHHHHHHT-HHHHHTTEEEEEEEESSTTS--EEHHHHHHHHHHHHHHTT-EEEE---EE-SSSSEEEEEEEEEEESTTTHHHHHHTTSSPPPS-TTT-EEEEEEEEEEEE-TTSSEEEEEEE--GGGEEEEPTT--

pLDDT: mean 96.0, std 6.02, range [58.16, 99.0]